Protein AF-A0A932S2X8-F1 (afdb_monomer_lite)

pLDDT: mean 80.91, std 15.29, range [24.55, 97.88]

Secondary structure (DSSP, 8-state):
-------S-EEEEETTEEEEE--HHHHHHH----TTSBSS-HHHHHHHHGGG-PPPPSEEEPTT--EEEEEEEESS--TT-EEEEEEE-TTS-EEEEEEEE---SS-EEEEEE-S--TT-SSPPPSSEEEEEEEEE--SSS-BPPEEEEEEEEEEEETTEEEEEE---TTTTGGG-EE---STT-TT-EEEEESSS-SSTT--EEEEEE-SB-TTS-EEEE----SS---PEEEEE-HHHHHHHT--TT-EEEEEETTEEEEEEEEEEB-

Structure (mmCIF, N/CA/C/O backbone):
data_AF-A0A932S2X8-F1
#
_entry.id   AF-A0A932S2X8-F1
#
loop_
_atom_site.group_PDB
_atom_site.id
_atom_site.type_symbol
_atom_site.label_atom_id
_atom_site.label_alt_id
_atom_site.label_comp_id
_atom_site.label_asym_id
_atom_site.label_entity_id
_atom_site.label_seq_id
_atom_site.pdbx_PDB_ins_code
_atom_site.Cartn_x
_atom_site.Cartn_y
_atom_site.Cartn_z
_atom_site.occupancy
_atom_site.B_iso_or_equiv
_atom_site.auth_seq_id
_atom_site.auth_comp_id
_atom_site.auth_asym_id
_atom_site.auth_atom_id
_atom_site.pdbx_PDB_model_num
ATOM 1 N N . MET A 1 1 ? -0.252 -30.967 26.073 1.00 31.80 1 MET A N 1
ATOM 2 C CA . MET A 1 1 ? -0.420 -30.291 24.772 1.00 31.80 1 MET A CA 1
ATOM 3 C C . MET A 1 1 ? -0.545 -28.804 25.079 1.00 31.80 1 MET A C 1
ATOM 5 O O . MET A 1 1 ? -1.546 -28.404 25.650 1.00 31.80 1 MET A O 1
ATOM 9 N N . ARG A 1 2 ? 0.542 -28.041 24.914 1.00 25.66 2 ARG A N 1
ATOM 10 C CA . ARG A 1 2 ? 0.596 -26.596 25.188 1.00 25.66 2 ARG A CA 1
ATOM 11 C C . ARG A 1 2 ? 0.302 -25.892 23.869 1.00 25.66 2 ARG A C 1
ATOM 13 O O . ARG A 1 2 ? 1.075 -26.052 22.932 1.00 25.66 2 ARG A O 1
ATOM 20 N N . THR A 1 3 ? -0.816 -25.187 23.795 1.00 24.55 3 THR A N 1
ATOM 21 C CA . THR A 1 3 ? -1.150 -24.344 22.648 1.00 24.55 3 THR A CA 1
ATOM 22 C C . THR A 1 3 ? -0.617 -22.952 22.954 1.00 24.55 3 THR A C 1
ATOM 24 O O . THR A 1 3 ? -1.084 -22.301 23.887 1.00 24.55 3 THR A O 1
ATOM 27 N N . ASP A 1 4 ? 0.412 -22.532 22.222 1.00 28.08 4 ASP A N 1
ATOM 28 C CA . ASP A 1 4 ? 0.945 -21.174 22.271 1.00 28.08 4 ASP A CA 1
ATOM 29 C C . ASP A 1 4 ? -0.092 -20.206 21.679 1.00 28.08 4 ASP A C 1
ATOM 31 O O . ASP A 1 4 ? -0.153 -19.996 20.470 1.00 28.08 4 ASP A O 1
ATOM 35 N N . ALA A 1 5 ? -0.923 -19.608 22.535 1.00 25.66 5 ALA A N 1
ATOM 36 C CA . ALA A 1 5 ? -1.749 -18.456 22.191 1.00 25.66 5 ALA A CA 1
ATOM 37 C C . ALA A 1 5 ? -0.853 -17.209 22.140 1.00 25.66 5 ALA A C 1
ATOM 39 O O . ALA A 1 5 ? -0.742 -16.450 23.102 1.00 25.66 5 ALA A O 1
ATOM 40 N N . ARG A 1 6 ? -0.135 -17.026 21.029 1.00 33.28 6 ARG A N 1
ATOM 41 C CA . ARG A 1 6 ? 0.568 -15.774 20.735 1.00 33.28 6 ARG A CA 1
ATOM 42 C C . ARG A 1 6 ? -0.191 -15.018 19.651 1.00 33.28 6 ARG A C 1
ATOM 44 O O . ARG A 1 6 ? -0.180 -15.456 18.510 1.00 33.28 6 ARG A O 1
ATOM 51 N N . GLN A 1 7 ? -0.739 -13.869 20.065 1.00 44.66 7 GLN A N 1
ATOM 52 C CA . GLN A 1 7 ? -1.352 -12.746 19.324 1.00 44.66 7 GLN A CA 1
ATOM 53 C C . GLN A 1 7 ? -2.852 -12.586 19.609 1.00 44.66 7 GLN A C 1
ATOM 55 O O . GLN A 1 7 ? -3.645 -13.348 19.082 1.00 44.66 7 GLN A O 1
ATOM 60 N N . ALA A 1 8 ? -3.215 -11.585 20.427 1.00 37.59 8 ALA A N 1
ATOM 61 C CA . ALA A 1 8 ? -4.544 -10.937 20.424 1.00 37.59 8 ALA A CA 1
ATOM 62 C C . ALA A 1 8 ? -4.641 -9.696 21.349 1.00 37.59 8 ALA A C 1
ATOM 64 O O . ALA A 1 8 ? -5.743 -9.273 21.685 1.00 37.59 8 ALA A O 1
ATOM 65 N N . LEU A 1 9 ? -3.525 -9.129 21.825 1.00 38.91 9 LEU A N 1
ATOM 66 C CA . LEU A 1 9 ? -3.567 -7.998 22.753 1.00 38.91 9 LEU A CA 1
ATOM 67 C C . LEU A 1 9 ? -2.449 -7.017 22.424 1.00 38.91 9 LEU A C 1
ATOM 69 O O . LEU A 1 9 ? -1.271 -7.361 22.539 1.00 38.91 9 LEU A O 1
ATOM 73 N N . GLN A 1 10 ? -2.818 -5.805 22.021 1.00 49.31 10 GLN A N 1
ATOM 74 C CA . GLN A 1 10 ? -1.870 -4.711 21.852 1.00 49.31 10 GLN A CA 1
ATOM 75 C C . GLN A 1 10 ? -2.384 -3.493 22.611 1.00 49.31 10 GLN A C 1
ATOM 77 O O . GLN A 1 10 ? -3.517 -3.057 22.403 1.00 49.31 10 GLN A O 1
ATOM 82 N N . ILE A 1 11 ? -1.548 -2.995 23.522 1.00 51.12 11 ILE A N 1
ATOM 83 C CA . ILE A 1 11 ? -1.803 -1.785 24.297 1.00 51.12 11 ILE A CA 1
ATOM 84 C C . ILE A 1 11 ? -1.007 -0.659 23.650 1.00 51.12 11 ILE A C 1
ATOM 86 O O . ILE A 1 11 ? 0.205 -0.790 23.465 1.00 51.12 11 ILE A O 1
ATOM 90 N N . PHE A 1 12 ? -1.686 0.436 23.331 1.00 54.25 12 PHE A N 1
ATOM 91 C CA . PHE A 1 12 ? -1.061 1.687 22.925 1.00 54.25 12 PHE A CA 1
ATOM 92 C C . PHE A 1 12 ? -1.263 2.714 24.034 1.00 54.25 12 PHE A C 1
ATOM 94 O O . PHE A 1 12 ? -2.375 2.869 24.542 1.00 54.25 12 PHE A O 1
ATOM 101 N N . THR A 1 13 ? -0.188 3.400 24.406 1.00 54.62 13 THR A N 1
ATOM 102 C CA . THR A 1 13 ? -0.225 4.490 25.383 1.00 54.62 13 THR A CA 1
ATOM 103 C C . THR A 1 13 ? 0.134 5.771 24.652 1.00 54.62 13 THR A C 1
ATOM 105 O O . THR A 1 13 ? 1.264 5.914 24.186 1.00 54.62 13 THR A O 1
ATOM 108 N N . GLU A 1 14 ? -0.820 6.692 24.550 1.00 51.88 14 GLU A N 1
ATOM 109 C CA . GLU A 1 14 ? -0.606 7.992 23.923 1.00 51.88 14 GLU A CA 1
ATOM 110 C C . GLU A 1 14 ? -1.157 9.088 24.835 1.00 51.88 14 GLU A C 1
ATOM 112 O O . GLU A 1 14 ? -2.358 9.185 25.079 1.00 51.88 14 GLU A O 1
ATOM 117 N N . GLY A 1 15 ? -0.254 9.879 25.421 1.00 61.84 15 GLY A N 1
ATOM 118 C CA . GLY A 1 15 ? -0.618 10.835 26.467 1.00 61.84 15 GLY A CA 1
ATOM 119 C C . GLY A 1 15 ? -1.278 10.167 27.686 1.00 61.84 15 GLY A C 1
ATOM 120 O O . GLY A 1 15 ? -0.705 9.265 28.295 1.00 61.84 15 GLY A O 1
ATOM 121 N N . ASP A 1 16 ? -2.479 10.641 28.040 1.00 65.56 16 ASP A N 1
ATOM 122 C CA . ASP A 1 16 ? -3.209 10.353 29.289 1.00 65.56 16 ASP A CA 1
ATOM 123 C C . ASP A 1 16 ? -4.213 9.181 29.219 1.00 65.56 16 ASP A C 1
ATOM 125 O O . ASP A 1 16 ? -5.012 8.996 30.151 1.00 65.56 16 ASP A O 1
ATOM 129 N N . TYR A 1 17 ? -4.221 8.414 28.125 1.00 67.56 17 TYR A N 1
ATOM 130 C CA . TYR A 1 17 ? -5.151 7.303 27.908 1.00 67.56 17 TYR A CA 1
ATOM 131 C C . TYR A 1 17 ? -4.461 6.060 27.330 1.00 67.56 17 TYR A C 1
ATOM 133 O O . TYR A 1 17 ? -3.414 6.128 26.687 1.00 67.56 17 TYR A O 1
ATOM 141 N N . ASN A 1 18 ? -5.070 4.899 27.585 1.00 79.62 18 ASN A N 1
ATOM 142 C CA . ASN A 1 18 ? -4.629 3.607 27.069 1.00 79.62 18 ASN A CA 1
ATOM 143 C C . ASN A 1 18 ? -5.676 3.068 26.099 1.00 79.62 18 ASN A C 1
ATOM 145 O O . ASN A 1 18 ? -6.868 3.066 26.411 1.00 79.62 18 ASN A O 1
ATOM 149 N N . VAL A 1 19 ? -5.223 2.570 24.953 1.00 81.12 19 VAL A N 1
ATOM 150 C CA . VAL A 1 19 ? -6.072 1.923 23.950 1.00 81.12 19 VAL A CA 1
ATOM 151 C C . VAL A 1 19 ? -5.730 0.443 23.889 1.00 81.12 19 VAL A C 1
ATOM 153 O O . VAL A 1 19 ? -4.554 0.080 23.837 1.00 81.12 19 VAL A O 1
ATOM 156 N N . LEU A 1 20 ? -6.757 -0.409 23.881 1.00 83.75 20 LEU A N 1
ATOM 157 C CA . LEU A 1 20 ? -6.618 -1.855 23.766 1.00 83.75 20 LEU A CA 1
ATOM 158 C C . LEU A 1 20 ? -7.321 -2.367 22.511 1.00 83.75 20 LEU A C 1
ATOM 160 O O . LEU A 1 20 ? -8.546 -2.311 22.415 1.00 83.75 20 LEU A O 1
ATOM 164 N N . ALA A 1 21 ? -6.544 -2.914 21.579 1.00 80.94 21 ALA A N 1
ATOM 165 C CA . ALA A 1 21 ? -7.093 -3.650 20.447 1.00 80.94 21 ALA A CA 1
ATOM 166 C C . ALA A 1 21 ? -7.445 -5.082 20.877 1.00 80.94 21 ALA A C 1
ATOM 168 O O . ALA A 1 21 ? -6.616 -5.770 21.481 1.00 80.94 21 ALA A O 1
ATOM 169 N N . VAL A 1 22 ? -8.664 -5.522 20.554 1.00 80.31 22 VAL A N 1
ATOM 170 C CA . VAL A 1 22 ? -9.181 -6.861 20.867 1.00 80.31 22 VAL A CA 1
ATOM 171 C C . VAL A 1 22 ? -9.713 -7.529 19.605 1.00 80.31 22 VAL A C 1
ATOM 173 O O . VAL A 1 22 ? -10.286 -6.863 18.748 1.00 80.31 22 VAL A O 1
ATOM 176 N N . ASP A 1 23 ? -9.554 -8.848 19.514 1.00 79.81 23 ASP A N 1
ATOM 177 C CA . ASP A 1 23 ? -10.294 -9.682 18.565 1.00 79.81 23 ASP A CA 1
ATOM 178 C C . ASP A 1 23 ? -11.619 -10.105 19.227 1.00 79.81 23 ASP A C 1
ATOM 180 O O . ASP A 1 23 ? -11.592 -10.945 20.136 1.00 79.81 23 ASP A O 1
ATOM 184 N N . PRO A 1 24 ? -12.781 -9.563 18.817 1.00 82.19 24 PRO A N 1
ATOM 185 C CA . PRO A 1 24 ? -14.040 -9.845 19.496 1.00 82.19 24 PRO A CA 1
ATOM 186 C C . PRO A 1 24 ? -14.480 -11.317 19.432 1.00 82.19 24 PRO A C 1
ATOM 188 O O . PRO A 1 24 ? -15.287 -11.743 20.261 1.00 82.19 24 PRO A O 1
ATOM 191 N N . ASP A 1 25 ? -13.986 -12.099 18.464 1.00 79.94 25 ASP A N 1
ATOM 192 C CA . ASP A 1 25 ? -14.280 -13.533 18.343 1.00 79.94 25 ASP A CA 1
ATOM 193 C C . ASP A 1 25 ? -13.562 -14.373 19.401 1.00 79.94 25 ASP A C 1
ATOM 195 O O . ASP A 1 25 ? -14.096 -15.380 19.876 1.00 79.94 25 ASP A O 1
ATOM 199 N N . GLN A 1 26 ? -12.354 -13.958 19.779 1.00 79.38 26 GLN A N 1
ATOM 200 C CA . GLN A 1 26 ? -11.484 -14.716 20.679 1.00 79.38 26 GLN A CA 1
ATOM 201 C C . GLN A 1 26 ? -11.446 -14.132 22.094 1.00 79.38 26 GLN A C 1
ATOM 203 O O . GLN A 1 26 ? -11.225 -14.862 23.061 1.00 79.38 26 GLN A O 1
ATOM 208 N N . PHE A 1 27 ? -11.690 -12.829 22.248 1.00 82.25 27 PHE A N 1
ATOM 209 C CA . PHE A 1 27 ? -11.508 -12.128 23.520 1.00 82.25 27 PHE A CA 1
ATOM 210 C C . PHE A 1 27 ? -12.410 -12.672 24.633 1.00 82.25 27 PHE A C 1
ATOM 212 O O . PHE A 1 27 ? -11.967 -12.814 25.771 1.00 82.25 27 PHE A O 1
ATOM 219 N N . THR A 1 28 ? -13.643 -13.073 24.305 1.00 79.75 28 THR A N 1
ATOM 220 C CA . THR A 1 28 ? -14.585 -13.669 25.272 1.00 79.75 28 THR A CA 1
ATOM 221 C C . THR A 1 28 ? -14.103 -14.992 25.868 1.00 79.75 28 THR A C 1
ATOM 223 O O . THR A 1 28 ? -14.556 -15.370 26.943 1.00 79.75 28 THR A O 1
ATOM 226 N N . GLN A 1 29 ? -13.188 -15.694 25.194 1.00 77.19 29 GLN A N 1
ATOM 227 C CA . GLN A 1 29 ? -12.676 -16.994 25.633 1.00 77.19 29 GLN A CA 1
ATOM 228 C C . GLN A 1 29 ? -11.487 -16.867 26.594 1.00 77.19 29 GLN A C 1
ATOM 230 O O . GLN A 1 29 ? -11.187 -17.809 27.326 1.00 77.19 29 GLN A O 1
ATOM 235 N N . ALA A 1 30 ? -10.798 -15.723 26.578 1.00 73.75 30 ALA A N 1
ATOM 236 C CA . ALA A 1 30 ? -9.572 -15.493 27.342 1.00 73.75 30 ALA A CA 1
ATOM 237 C C . ALA A 1 30 ? -9.727 -14.431 28.441 1.00 73.75 30 ALA A C 1
ATOM 239 O O . ALA A 1 30 ? -8.956 -14.427 29.401 1.00 73.75 30 ALA A O 1
ATOM 240 N N . ALA A 1 31 ? -10.699 -13.525 28.311 1.00 78.44 31 ALA A N 1
ATOM 241 C CA . ALA A 1 31 ? -10.910 -12.443 29.257 1.00 78.44 31 ALA A CA 1
ATOM 242 C C . ALA A 1 31 ? -11.819 -12.869 30.415 1.00 78.44 31 ALA A C 1
ATOM 244 O O . ALA A 1 31 ? -12.886 -13.449 30.224 1.00 78.44 31 ALA A O 1
ATOM 245 N N . TRP A 1 32 ? -11.419 -12.502 31.630 1.00 77.69 32 TRP A N 1
ATOM 246 C CA . TRP A 1 32 ? -12.325 -12.450 32.769 1.00 77.69 32 TRP A CA 1
ATOM 247 C C . TRP A 1 32 ? -12.915 -11.042 32.847 1.00 77.69 32 TRP A C 1
ATOM 249 O O . TRP A 1 32 ? -12.173 -10.061 32.892 1.00 77.69 32 TRP A O 1
ATOM 259 N N . TYR A 1 33 ? -14.241 -10.942 32.828 1.00 80.19 33 TYR A N 1
ATOM 260 C CA . TYR A 1 33 ? -14.970 -9.679 32.860 1.00 80.19 33 TYR A CA 1
ATOM 261 C C . TYR A 1 33 ? -15.960 -9.694 34.013 1.00 80.19 33 TYR A C 1
ATOM 263 O O . TYR A 1 33 ? -16.619 -10.707 34.253 1.00 80.19 33 TYR A O 1
ATOM 271 N N . ARG A 1 34 ? -16.057 -8.574 34.727 1.00 83.88 34 ARG A N 1
ATOM 272 C CA . ARG A 1 34 ? -17.067 -8.408 35.762 1.00 83.88 34 ARG A CA 1
ATOM 273 C C . ARG A 1 34 ? -18.306 -7.772 35.159 1.00 83.88 34 ARG A C 1
ATOM 275 O O . ARG A 1 34 ? -18.222 -6.714 34.545 1.00 83.88 34 ARG A O 1
ATOM 282 N N . ASP A 1 35 ? -19.457 -8.385 35.392 1.00 77.50 35 ASP A N 1
ATOM 283 C CA . ASP A 1 35 ? -20.723 -7.911 34.829 1.00 77.50 35 ASP A CA 1
ATOM 284 C C . ASP A 1 35 ? -21.171 -6.546 35.380 1.00 77.50 35 ASP A C 1
ATOM 286 O O . ASP A 1 35 ? -22.065 -5.928 34.811 1.00 77.50 35 ASP A O 1
ATOM 290 N N . ASP A 1 36 ? -20.556 -6.054 36.462 1.00 79.12 36 ASP A N 1
ATOM 291 C CA . ASP A 1 36 ? -20.831 -4.734 37.034 1.00 79.12 36 ASP A CA 1
ATOM 292 C C . ASP A 1 36 ? -19.987 -3.598 36.435 1.00 79.12 36 ASP A C 1
ATOM 294 O O . ASP A 1 36 ? -20.217 -2.439 36.777 1.00 79.12 36 ASP A O 1
ATOM 298 N N . PHE A 1 37 ? -19.062 -3.901 35.517 1.00 79.94 37 PHE A N 1
ATOM 299 C CA . PHE A 1 37 ? -18.226 -2.892 34.854 1.00 79.94 37 PHE A CA 1
ATOM 300 C C . PHE A 1 37 ? -18.923 -2.160 33.703 1.00 79.94 37 PHE A C 1
ATOM 302 O O . PHE A 1 37 ? -18.478 -1.111 33.246 1.00 79.94 37 PHE A O 1
ATOM 309 N N . SER A 1 38 ? -20.035 -2.673 33.182 1.00 80.75 38 SER A N 1
ATOM 310 C CA . SER A 1 38 ? -20.841 -1.912 32.229 1.00 80.75 38 SER A CA 1
ATOM 311 C C . SER A 1 38 ? -22.298 -2.339 32.266 1.00 80.75 38 SER A C 1
ATOM 313 O O . SER A 1 38 ? -22.655 -3.370 32.826 1.00 80.75 38 SER A O 1
ATOM 315 N N . GLY A 1 39 ? -23.163 -1.568 31.606 1.00 78.75 39 GLY A N 1
ATOM 316 C CA . GLY A 1 39 ? -24.569 -1.944 31.437 1.00 78.75 39 GLY A CA 1
ATOM 317 C C . GLY A 1 39 ? -24.797 -3.154 30.516 1.00 78.75 39 GLY A C 1
ATOM 318 O O . GLY A 1 39 ? -25.950 -3.507 30.263 1.00 78.75 39 GLY A O 1
ATOM 319 N N . LYS A 1 40 ? -23.739 -3.762 29.958 1.00 85.56 40 LYS A N 1
ATOM 320 C CA . LYS A 1 40 ? -23.808 -4.869 28.997 1.00 85.56 40 LYS A CA 1
ATOM 321 C C . LYS A 1 40 ? -22.817 -5.975 29.365 1.00 85.56 40 LYS A C 1
ATOM 323 O O . LYS A 1 40 ? -21.719 -5.727 29.842 1.00 85.56 40 LYS A O 1
ATOM 328 N N . SER A 1 41 ? -23.185 -7.220 29.073 1.00 87.44 41 SER A N 1
ATOM 329 C CA . SER A 1 41 ? -22.252 -8.340 29.211 1.00 87.44 41 SER A CA 1
ATOM 330 C C . SER A 1 41 ? -21.104 -8.227 28.205 1.00 87.44 41 SER A C 1
ATOM 332 O O . SER A 1 41 ? -21.280 -7.684 27.107 1.00 87.44 41 SER A O 1
ATOM 334 N N . LEU A 1 42 ? -19.952 -8.821 28.534 1.00 86.12 42 LEU A N 1
ATOM 335 C CA . LEU A 1 42 ? -18.791 -8.865 27.641 1.00 86.12 42 LEU A CA 1
ATOM 336 C C . LEU A 1 42 ? -19.157 -9.379 26.242 1.00 86.12 42 LEU A C 1
ATOM 338 O O . LEU A 1 42 ? -18.784 -8.771 25.243 1.00 86.12 42 LEU A O 1
ATOM 342 N N . SER A 1 43 ? -19.934 -10.462 26.155 1.00 86.31 43 SER A N 1
ATOM 343 C CA . SER A 1 43 ? -20.353 -11.044 24.874 1.00 86.31 43 SER A CA 1
ATOM 344 C C . SER A 1 43 ? -21.161 -10.065 24.023 1.00 86.31 43 SER A C 1
ATOM 346 O O . SER A 1 43 ? -21.013 -10.041 22.802 1.00 86.31 43 SER A O 1
ATOM 348 N N . ARG A 1 44 ? -21.999 -9.233 24.655 1.00 85.94 44 ARG A N 1
ATOM 349 C CA . ARG A 1 44 ? -22.779 -8.211 23.953 1.00 85.94 44 ARG A CA 1
ATOM 350 C C . ARG A 1 44 ? -21.891 -7.065 23.474 1.00 85.94 44 ARG A C 1
ATOM 352 O O . ARG A 1 44 ? -22.039 -6.650 22.330 1.00 85.94 44 ARG A O 1
ATOM 359 N N . LEU A 1 45 ? -20.952 -6.607 24.305 1.00 87.44 45 LEU A N 1
ATOM 360 C CA . LEU A 1 45 ? -19.960 -5.600 23.910 1.00 87.44 45 LEU A CA 1
ATOM 361 C C . LEU A 1 45 ? -19.117 -6.081 22.721 1.00 87.44 45 LEU A C 1
ATOM 363 O O . LEU A 1 45 ? -18.975 -5.358 21.741 1.00 87.44 45 LEU A O 1
ATOM 367 N N . MET A 1 46 ? -18.618 -7.320 22.762 1.00 88.31 46 MET A N 1
ATOM 368 C CA . MET A 1 46 ? -17.843 -7.901 21.660 1.00 88.31 46 MET A CA 1
ATOM 369 C C . MET A 1 46 ? -18.677 -8.035 20.379 1.00 88.31 46 MET A C 1
ATOM 371 O O . MET A 1 46 ? -18.188 -7.735 19.294 1.00 88.31 46 MET A O 1
ATOM 375 N N . GLY A 1 47 ? -19.952 -8.422 20.489 1.00 84.94 47 GLY A N 1
ATOM 376 C CA . GLY A 1 47 ? -20.865 -8.458 19.344 1.00 84.94 47 GLY A CA 1
ATOM 377 C C . GLY A 1 47 ? -21.057 -7.091 18.678 1.00 84.94 47 GLY A C 1
ATOM 378 O O . GLY A 1 47 ? -21.119 -7.011 17.455 1.00 84.94 47 GLY A O 1
ATOM 379 N N . GLU A 1 48 ? -21.102 -6.015 19.464 1.00 84.44 48 GLU A N 1
ATOM 380 C CA . GLU A 1 48 ? -21.221 -4.646 18.948 1.00 84.44 48 GLU A CA 1
ATOM 381 C C . GLU A 1 48 ? -19.894 -4.112 18.380 1.00 84.44 48 GLU A C 1
ATOM 383 O O . GLU A 1 48 ? -19.912 -3.392 17.383 1.00 84.44 48 GLU A O 1
ATOM 388 N N . LEU A 1 49 ? -18.743 -4.516 18.933 1.00 83.88 49 LEU A N 1
ATOM 389 C CA . LEU A 1 49 ? -17.424 -4.191 18.371 1.00 83.88 49 LEU A CA 1
ATOM 390 C C . LEU A 1 49 ? -17.176 -4.854 17.007 1.00 83.88 49 LEU A C 1
ATOM 392 O O . LEU A 1 49 ? -16.506 -4.273 16.159 1.00 83.88 49 LEU A O 1
ATOM 396 N N . LYS A 1 50 ? -17.753 -6.034 16.742 1.00 74.31 50 LYS A N 1
ATOM 397 C CA . LYS A 1 50 ? -17.678 -6.663 15.409 1.00 74.31 50 LYS A CA 1
ATOM 398 C C . LYS A 1 50 ? -18.364 -5.858 14.310 1.00 74.31 50 LYS A C 1
ATOM 400 O O . LYS A 1 50 ? -18.051 -6.038 13.139 1.00 74.31 50 LYS A O 1
ATOM 405 N N . ALA A 1 51 ? -19.328 -5.007 14.663 1.00 58.38 51 ALA A N 1
ATOM 406 C CA . ALA A 1 51 ? -20.185 -4.332 13.692 1.00 58.38 51 ALA A CA 1
ATOM 407 C C . ALA A 1 51 ? -19.474 -3.233 12.882 1.00 58.38 51 ALA A C 1
ATOM 409 O O . ALA A 1 51 ? -20.076 -2.680 11.965 1.00 58.38 51 ALA A O 1
ATOM 410 N N . GLY A 1 52 ? -18.217 -2.913 13.198 1.00 54.59 52 GLY A N 1
ATOM 411 C CA . GLY A 1 52 ? -17.408 -1.977 12.424 1.00 54.59 52 GLY A CA 1
ATOM 412 C C . GLY A 1 52 ? -16.086 -2.580 11.990 1.00 54.59 52 GLY A C 1
ATOM 413 O O . GLY A 1 52 ? -15.047 -1.970 12.220 1.00 54.59 52 GLY A O 1
ATOM 414 N N . ASP A 1 53 ? -16.139 -3.767 11.379 1.00 51.97 53 ASP A N 1
ATOM 415 C CA . ASP A 1 53 ? -14.999 -4.309 10.642 1.00 51.97 53 ASP A CA 1
ATOM 416 C C . ASP A 1 53 ? -14.569 -3.248 9.612 1.00 51.97 53 ASP A C 1
ATOM 418 O O . ASP A 1 53 ? -15.368 -2.906 8.726 1.00 51.97 53 ASP A O 1
ATOM 422 N N . PRO A 1 54 ? -13.386 -2.621 9.767 1.00 53.75 54 PRO A N 1
ATOM 423 C CA . PRO A 1 54 ? -12.932 -1.617 8.826 1.00 53.75 54 PRO A CA 1
ATOM 424 C C . PRO A 1 54 ? -12.893 -2.288 7.464 1.00 53.75 54 PRO A C 1
ATOM 426 O O . PRO A 1 54 ? -12.227 -3.309 7.282 1.00 53.75 54 PRO A O 1
ATOM 429 N N . GLN A 1 55 ? -13.662 -1.734 6.525 1.00 53.31 55 GLN A N 1
ATOM 430 C CA . GLN A 1 55 ? -13.770 -2.284 5.186 1.00 53.31 55 GLN A CA 1
ATOM 431 C C . GLN A 1 55 ? -12.352 -2.537 4.671 1.00 53.31 55 GLN A C 1
ATOM 433 O O . GLN A 1 55 ? -11.527 -1.616 4.687 1.00 53.31 55 GLN A O 1
ATOM 438 N N . PRO A 1 56 ? -12.025 -3.785 4.314 1.00 54.53 56 PRO A N 1
ATOM 439 C CA . PRO A 1 56 ? -10.638 -4.128 4.135 1.00 54.53 56 PRO A CA 1
ATOM 440 C C . PRO A 1 56 ? -10.054 -3.352 2.962 1.00 54.53 56 PRO A C 1
ATOM 442 O O . PRO A 1 56 ? -10.571 -3.433 1.849 1.00 54.53 56 PRO A O 1
ATOM 445 N N . SER A 1 57 ? -8.985 -2.605 3.231 1.00 72.38 57 SER A N 1
ATOM 446 C CA . SER A 1 57 ? -8.232 -1.895 2.207 1.00 72.38 57 SER A CA 1
ATOM 447 C C . SER A 1 57 ? -7.592 -2.883 1.236 1.00 72.38 57 SER A C 1
ATOM 449 O O . SER A 1 57 ? -7.208 -4.000 1.603 1.00 72.38 57 SER A O 1
ATOM 451 N N . GLY A 1 58 ? -7.494 -2.468 -0.021 1.00 85.94 58 GLY A N 1
ATOM 452 C CA . GLY A 1 58 ? -6.765 -3.185 -1.054 1.00 85.94 58 GLY A CA 1
ATOM 453 C C . GLY A 1 58 ? -7.493 -3.225 -2.390 1.00 85.94 58 GLY A C 1
ATOM 454 O O . GLY A 1 58 ? -8.703 -3.033 -2.491 1.00 85.94 58 GLY A O 1
ATOM 455 N N . LEU A 1 59 ? -6.734 -3.506 -3.443 1.00 90.62 59 LEU A N 1
ATOM 456 C CA . LEU A 1 59 ? -7.255 -3.675 -4.792 1.00 90.62 59 LEU A CA 1
ATOM 457 C C . LEU A 1 59 ? -7.612 -5.152 -5.021 1.00 90.62 59 LEU A C 1
ATOM 459 O O . LEU A 1 59 ? -6.780 -6.027 -4.757 1.00 90.62 59 LEU A O 1
ATOM 463 N N . PRO A 1 60 ? -8.825 -5.476 -5.502 1.00 92.56 60 PRO A N 1
ATOM 464 C CA . PRO A 1 60 ? -9.166 -6.850 -5.846 1.00 92.56 60 PRO A CA 1
ATOM 465 C C . PRO A 1 60 ? -8.267 -7.331 -6.989 1.00 92.56 60 PRO A C 1
ATOM 467 O O . PRO A 1 60 ? -8.162 -6.677 -8.024 1.00 92.56 60 PRO A O 1
ATOM 470 N N . VAL A 1 61 ? -7.625 -8.484 -6.803 1.00 94.88 61 VAL A N 1
ATOM 471 C CA . VAL A 1 61 ? -6.836 -9.120 -7.860 1.00 94.88 61 VAL A CA 1
ATOM 472 C C . VAL A 1 61 ? -7.789 -9.951 -8.725 1.00 94.88 61 VAL A C 1
ATOM 474 O O . VAL A 1 61 ? -8.512 -10.790 -8.173 1.00 94.88 61 VAL A O 1
ATOM 477 N N . PRO A 1 62 ? -7.816 -9.748 -10.055 1.00 95.44 62 PRO A N 1
ATOM 478 C CA . PRO A 1 62 ? -8.659 -10.526 -10.952 1.00 95.44 62 PRO A CA 1
ATOM 479 C C . PRO A 1 62 ? -8.425 -12.040 -10.811 1.00 95.44 62 PRO A C 1
ATOM 481 O O . PRO A 1 62 ? -7.292 -12.463 -10.546 1.00 95.44 62 PRO A O 1
ATOM 484 N N . PRO A 1 63 ? -9.464 -12.873 -11.012 1.00 92.44 63 PRO A N 1
ATOM 485 C CA . PRO A 1 63 ? -9.302 -14.321 -11.097 1.00 92.44 63 PRO A CA 1
ATOM 486 C C . PRO A 1 63 ? -8.226 -14.713 -12.113 1.00 92.44 63 PRO A C 1
ATOM 488 O O . PRO A 1 63 ? -7.976 -13.986 -13.072 1.00 92.44 63 PRO A O 1
ATOM 491 N N . ASP A 1 64 ? -7.586 -15.857 -11.879 1.00 91.44 64 ASP A N 1
ATOM 492 C CA . ASP A 1 64 ? -6.576 -16.444 -12.772 1.00 91.44 64 ASP A CA 1
ATOM 493 C C . ASP A 1 64 ? -5.325 -15.575 -13.009 1.00 91.44 64 ASP A C 1
ATOM 495 O O . ASP A 1 64 ? -4.514 -15.870 -13.884 1.00 91.44 64 ASP A O 1
ATOM 499 N N . THR A 1 65 ? -5.124 -14.525 -12.204 1.00 95.56 65 THR A N 1
ATOM 500 C CA . THR A 1 65 ? -3.894 -13.727 -12.231 1.00 95.56 65 THR A CA 1
ATOM 501 C C . THR A 1 65 ? -2.692 -14.589 -11.846 1.00 95.56 65 THR A C 1
ATOM 503 O O . THR A 1 65 ? -2.602 -15.114 -10.735 1.00 95.56 65 THR A O 1
ATOM 506 N N . GLU A 1 66 ? -1.725 -14.672 -12.751 1.00 94.75 66 GLU A N 1
ATOM 507 C CA . GLU A 1 66 ? -0.478 -15.416 -12.586 1.00 94.75 66 GLU A CA 1
ATOM 508 C C . GLU A 1 66 ? 0.657 -14.515 -12.107 1.00 94.75 66 GLU A C 1
ATOM 510 O O . GLU A 1 66 ? 1.527 -14.963 -11.360 1.00 94.75 66 GLU A O 1
ATOM 515 N N . ARG A 1 67 ? 0.662 -13.245 -12.529 1.00 96.62 67 ARG A N 1
ATOM 516 C CA . ARG A 1 67 ? 1.703 -12.270 -12.187 1.00 96.62 67 ARG A CA 1
ATOM 517 C C . ARG A 1 67 ? 1.108 -10.916 -11.829 1.00 96.62 67 ARG A C 1
ATOM 519 O O . ARG A 1 67 ? 0.075 -10.520 -12.364 1.00 96.62 67 ARG A O 1
ATOM 526 N N . ILE A 1 68 ? 1.799 -10.200 -10.951 1.00 97.88 68 ILE A N 1
ATOM 527 C CA . ILE A 1 68 ? 1.569 -8.776 -10.690 1.00 97.88 68 ILE A CA 1
ATOM 528 C C . ILE A 1 68 ? 2.817 -8.027 -11.122 1.00 97.88 68 ILE A C 1
ATOM 530 O O . ILE A 1 68 ? 3.922 -8.437 -10.756 1.00 97.88 68 ILE A O 1
ATOM 534 N N . GLY A 1 69 ? 2.634 -6.943 -11.868 1.00 97.69 69 GLY A N 1
ATOM 535 C CA . GLY A 1 69 ? 3.718 -6.107 -12.365 1.00 97.69 69 GLY A CA 1
ATOM 536 C C . GLY A 1 69 ? 3.432 -4.621 -12.198 1.00 97.69 69 GLY A C 1
ATOM 537 O O . GLY A 1 69 ? 2.284 -4.219 -12.054 1.00 97.69 69 GLY A O 1
ATOM 538 N N . VAL A 1 70 ? 4.484 -3.811 -12.174 1.00 97.75 70 VAL A N 1
ATOM 539 C CA . VAL A 1 70 ? 4.410 -2.350 -12.054 1.00 97.75 70 VAL A CA 1
ATOM 540 C C . VAL A 1 70 ? 5.660 -1.726 -12.662 1.00 97.75 70 VAL A C 1
ATOM 542 O O . VAL A 1 70 ? 6.756 -2.295 -12.577 1.00 97.75 70 VAL A O 1
ATOM 545 N N . TRP A 1 71 ? 5.520 -0.555 -13.275 1.00 97.06 71 TRP A N 1
ATOM 546 C CA . TRP A 1 71 ? 6.671 0.239 -13.685 1.00 97.06 71 TRP A CA 1
ATOM 547 C C . TRP A 1 71 ? 7.216 1.016 -12.497 1.00 97.06 71 TRP A C 1
ATOM 549 O O . TRP A 1 71 ? 6.470 1.642 -11.747 1.00 97.06 71 TRP A O 1
ATOM 559 N N . VAL A 1 72 ? 8.537 0.983 -12.332 1.00 96.12 72 VAL A N 1
ATOM 560 C CA . VAL A 1 72 ? 9.221 1.662 -11.231 1.00 96.12 72 VAL A CA 1
ATOM 561 C C . VAL A 1 72 ? 10.429 2.425 -11.745 1.00 96.12 72 VAL A C 1
ATOM 563 O O . VAL A 1 72 ? 11.261 1.878 -12.473 1.00 96.12 72 VAL A O 1
ATOM 566 N N . LYS A 1 73 ? 10.575 3.671 -11.302 1.00 95.25 73 LYS A N 1
ATOM 567 C CA . LYS A 1 73 ? 11.786 4.472 -11.493 1.00 95.25 73 LYS A CA 1
ATOM 568 C C . LYS A 1 73 ? 12.252 5.036 -10.152 1.00 95.25 73 LYS A C 1
ATOM 570 O O . LYS A 1 73 ? 11.534 5.831 -9.554 1.00 95.25 73 LYS A O 1
ATOM 575 N N . PRO A 1 74 ? 13.438 4.680 -9.643 1.00 93.75 74 PRO A N 1
ATOM 576 C CA . PRO A 1 74 ? 13.953 5.308 -8.434 1.00 93.75 74 PRO A CA 1
ATOM 577 C C . PRO A 1 74 ? 14.496 6.712 -8.735 1.00 93.75 74 PRO A C 1
ATOM 579 O O . PRO A 1 74 ? 15.079 6.946 -9.791 1.00 93.75 74 PRO A O 1
ATOM 582 N N . SER A 1 75 ? 14.392 7.639 -7.781 1.00 91.56 75 SER A N 1
ATOM 583 C CA . SER A 1 75 ? 15.046 8.953 -7.895 1.00 91.56 75 SER A CA 1
ATOM 584 C C . SER A 1 75 ? 16.572 8.858 -7.875 1.00 91.56 75 SER A C 1
ATOM 586 O O . SER A 1 75 ? 17.249 9.727 -8.414 1.00 91.56 75 SER A O 1
ATOM 588 N N . ASN A 1 76 ? 17.112 7.790 -7.276 1.00 84.94 76 ASN A N 1
ATOM 589 C CA . ASN A 1 76 ? 18.528 7.445 -7.296 1.00 84.94 76 ASN A CA 1
ATOM 590 C C . ASN A 1 76 ? 18.694 5.923 -7.439 1.00 84.94 76 ASN A C 1
ATOM 592 O O . ASN A 1 76 ? 18.116 5.190 -6.630 1.00 84.94 76 ASN A O 1
ATOM 596 N N . PRO A 1 77 ? 19.506 5.423 -8.393 1.00 77.06 77 PRO A N 1
ATOM 597 C CA . PRO A 1 77 ? 19.765 3.993 -8.525 1.00 77.06 77 PRO A CA 1
ATOM 598 C C . PRO A 1 77 ? 20.370 3.435 -7.234 1.00 77.06 77 PRO A C 1
ATOM 600 O O . PRO A 1 77 ? 21.429 3.877 -6.783 1.00 77.06 77 PRO A O 1
ATOM 603 N N . ARG A 1 78 ? 19.702 2.451 -6.628 1.00 76.38 78 ARG A N 1
ATOM 604 C CA . ARG A 1 78 ? 20.162 1.788 -5.404 1.00 76.38 78 ARG A CA 1
ATOM 605 C C . ARG A 1 78 ? 19.840 0.303 -5.480 1.00 76.38 78 ARG A C 1
ATOM 607 O O . ARG A 1 78 ? 18.770 -0.131 -5.064 1.00 76.38 78 ARG A O 1
ATOM 614 N N . ALA A 1 79 ? 20.823 -0.485 -5.910 1.00 76.00 79 ALA A N 1
ATOM 615 C CA . ALA A 1 79 ? 20.698 -1.940 -6.038 1.00 76.00 79 ALA A CA 1
ATOM 616 C C . ALA A 1 79 ? 20.384 -2.670 -4.713 1.00 76.00 79 ALA A C 1
ATOM 618 O O . ALA A 1 79 ? 20.068 -3.858 -4.706 1.00 76.00 79 ALA A O 1
ATOM 619 N N . THR A 1 80 ? 20.492 -1.986 -3.572 1.00 83.44 80 THR A N 1
ATOM 620 C CA . THR A 1 80 ? 20.140 -2.516 -2.250 1.00 83.44 80 THR A CA 1
ATOM 621 C C . THR A 1 80 ? 18.652 -2.404 -1.926 1.00 83.44 80 THR A C 1
ATOM 623 O O . THR A 1 80 ? 18.220 -3.034 -0.964 1.00 83.44 80 THR A O 1
ATOM 626 N N . LEU A 1 81 ? 17.873 -1.629 -2.686 1.00 87.44 81 LEU A N 1
ATOM 627 C CA . LEU A 1 81 ? 16.436 -1.485 -2.476 1.00 87.44 81 LEU A CA 1
ATOM 628 C C . LEU A 1 81 ? 15.662 -2.516 -3.292 1.00 87.44 81 LEU A C 1
ATOM 630 O O . LEU A 1 81 ? 15.851 -2.663 -4.500 1.00 87.44 81 LEU A O 1
ATOM 634 N N . GLU A 1 82 ? 14.773 -3.216 -2.604 1.00 91.00 82 GLU A N 1
ATOM 635 C CA . GLU A 1 82 ? 13.864 -4.208 -3.156 1.00 91.00 82 GLU A CA 1
ATOM 636 C C . GLU A 1 82 ? 12.437 -3.667 -3.132 1.00 91.00 82 GLU A C 1
ATOM 638 O O . GLU A 1 82 ? 12.000 -3.154 -2.101 1.00 91.00 82 GLU A O 1
ATOM 643 N N . VAL A 1 83 ? 11.712 -3.821 -4.241 1.00 94.31 83 VAL A N 1
ATOM 644 C CA . VAL A 1 83 ? 10.277 -3.527 -4.326 1.00 94.31 83 VAL A CA 1
ATOM 645 C C . VAL A 1 83 ? 9.500 -4.800 -4.026 1.00 94.31 83 VAL A C 1
ATOM 647 O O . VAL A 1 83 ? 9.830 -5.888 -4.508 1.00 94.31 83 VAL A O 1
ATOM 650 N N . ARG A 1 84 ? 8.464 -4.676 -3.204 1.00 94.88 84 ARG A N 1
ATOM 651 C CA . ARG A 1 84 ? 7.649 -5.786 -2.722 1.00 94.88 84 ARG A CA 1
ATOM 652 C C . ARG A 1 84 ? 6.179 -5.417 -2.759 1.00 94.88 84 ARG A C 1
ATOM 654 O O . ARG A 1 84 ? 5.821 -4.260 -2.560 1.00 94.88 84 ARG A O 1
ATOM 661 N N . ILE A 1 85 ? 5.338 -6.427 -2.917 1.00 95.00 85 ILE A N 1
ATOM 662 C CA . ILE A 1 85 ? 3.896 -6.314 -2.714 1.00 95.00 85 ILE A CA 1
ATOM 663 C C . ILE A 1 85 ? 3.449 -7.223 -1.582 1.00 95.00 85 ILE A C 1
ATOM 665 O O . ILE A 1 85 ? 4.033 -8.290 -1.362 1.00 95.00 85 ILE A O 1
ATOM 669 N N . ARG A 1 86 ? 2.377 -6.820 -0.907 1.00 92.75 86 ARG A 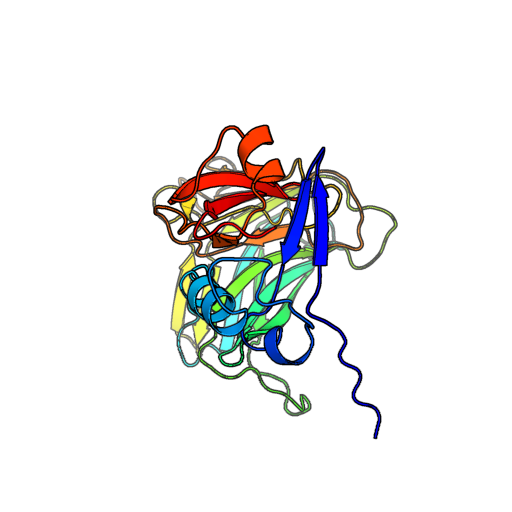N 1
ATOM 670 C CA . ARG A 1 86 ? 1.665 -7.659 0.054 1.00 92.75 86 ARG A CA 1
ATOM 671 C C . ARG A 1 86 ? 0.297 -8.020 -0.495 1.00 92.75 86 ARG A C 1
ATOM 673 O O . ARG A 1 86 ? -0.477 -7.142 -0.865 1.00 92.75 86 ARG A O 1
ATOM 680 N N . VAL A 1 87 ? -0.015 -9.309 -0.497 1.00 92.69 87 VAL A N 1
ATOM 681 C CA . VAL A 1 87 ? -1.303 -9.845 -0.941 1.00 92.69 87 VAL A CA 1
ATOM 682 C C . VAL A 1 87 ? -1.980 -10.547 0.225 1.00 92.69 87 VAL A C 1
ATOM 684 O O . VAL A 1 87 ? -1.347 -11.328 0.937 1.00 92.69 87 VAL A O 1
ATOM 687 N N . ARG A 1 88 ? -3.271 -10.292 0.411 1.00 90.94 88 ARG A N 1
ATOM 688 C CA . ARG A 1 88 ? -4.122 -11.010 1.355 1.00 90.94 88 ARG A CA 1
ATOM 689 C C . ARG A 1 88 ? -4.961 -12.043 0.620 1.00 90.94 88 ARG A C 1
ATOM 691 O O . ARG A 1 88 ? -5.501 -11.760 -0.446 1.00 90.94 88 ARG A O 1
ATOM 698 N N . ASP A 1 89 ? -5.058 -13.231 1.196 1.00 89.75 89 ASP A N 1
ATOM 699 C CA . ASP A 1 89 ? -5.875 -14.317 0.666 1.00 89.75 89 ASP A CA 1
ATOM 700 C C . ASP A 1 89 ? -7.257 -14.399 1.340 1.00 89.75 89 ASP A C 1
ATOM 702 O O . ASP A 1 89 ? -7.536 -13.698 2.314 1.00 89.75 89 ASP A O 1
ATOM 706 N N . ALA A 1 90 ? -8.122 -15.283 0.843 1.00 89.19 90 ALA A N 1
ATOM 707 C CA . ALA A 1 90 ? -9.482 -15.469 1.353 1.00 89.19 90 ALA A CA 1
ATOM 708 C C . ALA A 1 90 ? -9.568 -15.937 2.816 1.00 89.19 90 ALA A C 1
ATOM 710 O O . ALA A 1 90 ? -10.637 -15.879 3.417 1.00 89.19 90 ALA A O 1
ATOM 711 N N . ASN A 1 91 ? -8.463 -16.420 3.390 1.00 84.19 91 ASN A N 1
ATOM 712 C CA . ASN A 1 91 ? -8.371 -16.807 4.795 1.00 84.19 91 ASN A CA 1
ATOM 713 C C . ASN A 1 91 ? -7.743 -15.682 5.644 1.00 84.19 91 ASN A C 1
ATOM 715 O O . ASN A 1 91 ? -7.252 -15.952 6.739 1.00 84.19 91 ASN A O 1
ATOM 719 N N . ASN A 1 92 ? -7.699 -14.446 5.130 1.00 81.12 92 ASN A N 1
ATOM 720 C CA . ASN A 1 92 ? -7.046 -13.284 5.738 1.00 81.12 92 ASN A CA 1
ATOM 721 C C . ASN A 1 92 ? -5.542 -13.463 6.007 1.00 81.12 92 ASN A C 1
ATOM 723 O O . ASN A 1 92 ? -4.964 -12.765 6.842 1.00 81.12 92 ASN A O 1
ATOM 727 N N . ARG A 1 93 ? -4.867 -14.361 5.279 1.00 84.62 93 ARG A N 1
ATOM 728 C CA . ARG A 1 93 ? -3.415 -14.541 5.401 1.00 84.62 93 ARG A CA 1
ATOM 729 C C . ARG A 1 93 ? -2.691 -13.584 4.468 1.00 84.62 93 ARG A C 1
ATOM 731 O O . ARG A 1 93 ? -2.965 -13.549 3.268 1.00 84.62 93 ARG A O 1
ATOM 738 N N . TYR A 1 94 ? -1.718 -12.862 5.014 1.00 86.62 94 TYR A N 1
ATOM 739 C CA . TYR A 1 94 ? -0.862 -11.956 4.257 1.00 86.62 94 TYR A CA 1
ATOM 740 C C . TYR A 1 94 ? 0.379 -12.680 3.734 1.00 86.62 94 TYR A C 1
ATOM 742 O O . TYR A 1 94 ? 1.045 -13.417 4.461 1.00 86.62 94 TYR A O 1
ATOM 750 N N . ASN A 1 95 ? 0.694 -12.452 2.465 1.00 87.94 95 ASN A N 1
ATOM 751 C CA . ASN A 1 95 ? 1.833 -13.023 1.767 1.00 87.94 95 ASN A CA 1
ATOM 752 C C . ASN A 1 95 ? 2.618 -11.898 1.091 1.00 87.94 95 ASN A C 1
ATOM 754 O O . ASN A 1 95 ? 2.053 -11.130 0.314 1.00 87.94 95 ASN A O 1
ATOM 758 N N . ASP A 1 96 ? 3.919 -11.833 1.367 1.00 88.50 96 ASP A N 1
ATOM 759 C CA . ASP A 1 96 ? 4.816 -10.854 0.754 1.00 88.50 96 ASP A CA 1
ATOM 760 C C . ASP A 1 96 ? 5.538 -11.463 -0.449 1.00 88.50 96 ASP A C 1
ATOM 762 O O . ASP A 1 96 ? 6.174 -12.516 -0.335 1.00 88.50 96 ASP A O 1
ATOM 766 N N . TYR A 1 97 ? 5.505 -10.754 -1.574 1.00 92.44 97 TYR A N 1
ATOM 767 C CA . TYR A 1 97 ? 6.181 -11.128 -2.813 1.00 92.44 97 TYR A CA 1
ATOM 768 C C . TYR A 1 97 ? 7.218 -10.070 -3.174 1.00 92.44 97 TYR A C 1
ATOM 770 O O . TYR A 1 97 ? 6.962 -8.874 -3.051 1.00 92.44 97 TYR A O 1
ATOM 778 N N . SER A 1 98 ? 8.399 -10.510 -3.604 1.00 93.31 98 SER A N 1
ATOM 779 C CA . SER A 1 98 ? 9.434 -9.618 -4.131 1.00 93.31 98 SER A CA 1
ATOM 780 C C . SER A 1 98 ? 9.242 -9.451 -5.634 1.00 93.31 98 SER A C 1
ATOM 782 O O . SER A 1 98 ? 9.122 -10.451 -6.344 1.00 93.31 98 SER A O 1
ATOM 784 N N . LEU A 1 99 ? 9.218 -8.201 -6.098 1.00 94.88 99 LEU A N 1
ATOM 785 C CA . LEU A 1 99 ? 9.242 -7.839 -7.518 1.00 94.88 99 LEU A CA 1
ATOM 786 C C . LEU A 1 99 ? 10.683 -7.685 -8.029 1.00 94.88 99 LEU A C 1
ATOM 788 O O . LEU A 1 99 ? 10.914 -7.582 -9.229 1.00 94.88 99 LEU A O 1
ATOM 792 N N . GLY A 1 100 ? 11.660 -7.665 -7.118 1.00 92.19 100 GLY A N 1
ATOM 793 C CA . GLY A 1 100 ? 13.079 -7.553 -7.428 1.00 92.19 100 GLY A CA 1
ATOM 794 C C . GLY A 1 100 ? 13.715 -6.262 -6.920 1.00 92.19 100 GLY A C 1
ATOM 795 O O . GLY A 1 100 ? 13.142 -5.515 -6.127 1.00 92.19 100 GLY A O 1
ATOM 796 N N . ARG A 1 101 ? 14.951 -6.017 -7.364 1.00 90.88 101 ARG A N 1
ATOM 797 C CA . ARG A 1 101 ? 15.786 -4.887 -6.934 1.00 90.88 101 ARG A CA 1
ATOM 798 C C . ARG A 1 101 ? 15.840 -3.794 -7.992 1.00 90.88 101 ARG A C 1
ATOM 800 O O . ARG A 1 101 ? 15.918 -4.096 -9.179 1.00 90.88 101 ARG A O 1
ATOM 807 N N . MET A 1 102 ? 15.869 -2.541 -7.547 1.00 85.81 102 MET A N 1
ATOM 808 C CA . MET A 1 102 ? 15.943 -1.372 -8.427 1.00 85.81 102 MET A CA 1
ATOM 809 C C . MET A 1 102 ? 17.392 -1.088 -8.827 1.00 85.81 102 MET A C 1
ATOM 811 O O . MET A 1 102 ? 18.123 -0.369 -8.143 1.00 85.81 102 MET A O 1
ATOM 815 N N . ASN A 1 103 ? 17.811 -1.670 -9.947 1.00 80.31 103 ASN A N 1
ATOM 816 C CA . ASN A 1 103 ? 19.191 -1.558 -10.431 1.00 80.31 103 ASN A CA 1
ATOM 817 C C . ASN A 1 103 ? 19.360 -0.494 -11.531 1.00 80.31 103 ASN A C 1
ATOM 819 O O . ASN A 1 103 ? 20.486 -0.119 -11.845 1.00 80.31 103 ASN A O 1
ATOM 823 N N . SER A 1 104 ? 18.253 -0.012 -12.104 1.00 84.94 104 SER A N 1
ATOM 824 C CA . SER A 1 104 ? 18.218 1.050 -13.116 1.00 84.94 104 SER A CA 1
ATOM 825 C C . SER A 1 104 ? 17.868 2.409 -12.501 1.00 84.94 104 SER A C 1
ATOM 827 O O . SER A 1 104 ? 17.111 2.468 -11.533 1.00 84.94 104 SER A O 1
ATOM 829 N N . GLY A 1 105 ? 18.405 3.494 -13.072 1.00 88.31 105 GLY A N 1
ATOM 830 C CA . GLY A 1 105 ? 17.983 4.877 -12.791 1.00 88.31 105 GLY A CA 1
ATOM 831 C C . GLY A 1 105 ? 16.826 5.368 -13.661 1.00 88.31 105 GLY A C 1
ATOM 832 O O . GLY A 1 105 ? 16.357 6.489 -13.484 1.00 88.31 105 GLY A O 1
ATOM 833 N N . ASP A 1 106 ? 16.390 4.541 -14.606 1.00 92.94 106 ASP A N 1
ATOM 834 C CA . ASP A 1 106 ? 15.257 4.814 -15.480 1.00 92.94 106 ASP A CA 1
ATOM 835 C C . ASP A 1 106 ? 14.111 3.833 -15.204 1.00 92.94 106 ASP A C 1
ATOM 837 O O . ASP A 1 106 ? 14.270 2.868 -14.447 1.00 92.94 106 ASP A O 1
ATOM 841 N N . TRP A 1 107 ? 12.962 4.087 -15.821 1.00 95.38 107 TRP A N 1
ATOM 842 C CA . TRP A 1 107 ? 11.780 3.238 -15.746 1.00 95.38 107 TRP A CA 1
ATOM 843 C C . TRP A 1 107 ? 12.098 1.783 -16.089 1.00 95.38 107 TRP A C 1
ATOM 845 O O . TRP A 1 107 ? 12.624 1.469 -17.157 1.00 95.38 107 TRP A O 1
ATOM 855 N N . GLN A 1 108 ? 11.742 0.881 -15.179 1.00 94.88 108 GLN A N 1
ATOM 856 C CA . GLN A 1 108 ? 11.873 -0.558 -15.363 1.00 94.88 108 GLN A CA 1
ATOM 857 C C . GLN A 1 108 ? 10.562 -1.246 -14.992 1.00 94.88 108 GLN A C 1
ATOM 859 O O . GLN A 1 108 ? 9.938 -0.898 -13.989 1.00 94.88 108 GLN A O 1
ATOM 864 N N . TYR A 1 109 ? 10.149 -2.224 -15.792 1.00 96.44 109 TYR A N 1
ATOM 865 C CA . TYR A 1 109 ? 9.015 -3.064 -15.440 1.00 96.44 109 TYR A CA 1
ATOM 866 C C . TYR A 1 109 ? 9.472 -4.138 -14.459 1.00 96.44 109 TYR A C 1
ATOM 868 O O . TYR A 1 109 ? 10.407 -4.887 -14.750 1.00 96.44 109 TYR A O 1
ATOM 876 N N . MET A 1 110 ? 8.838 -4.191 -13.293 1.00 95.88 110 MET A N 1
ATOM 877 C CA . MET A 1 110 ? 9.130 -5.169 -12.251 1.00 95.88 110 MET A CA 1
ATOM 878 C C . MET A 1 110 ? 7.892 -6.023 -12.025 1.00 95.88 110 MET A C 1
ATOM 880 O O . MET A 1 110 ? 6.797 -5.486 -11.898 1.00 95.88 110 MET A O 1
ATOM 884 N N . GLU A 1 111 ? 8.053 -7.340 -11.948 1.00 96.75 111 GLU A N 1
ATOM 885 C CA . GLU A 1 111 ? 6.932 -8.259 -11.766 1.00 96.75 111 GLU A CA 1
ATOM 886 C C . GLU A 1 111 ? 7.297 -9.456 -10.891 1.00 96.75 111 GLU A C 1
ATOM 888 O O . GLU A 1 111 ? 8.467 -9.776 -10.671 1.00 96.75 111 GLU A O 1
ATOM 893 N N . THR A 1 112 ? 6.272 -10.127 -10.378 1.00 95.62 112 THR A N 1
ATOM 894 C CA . THR A 1 112 ? 6.420 -11.333 -9.568 1.00 95.62 112 THR A CA 1
ATOM 895 C C . THR A 1 112 ? 5.313 -12.332 -9.871 1.00 95.62 112 THR A C 1
ATOM 897 O O . THR A 1 112 ? 4.187 -11.946 -10.190 1.00 95.62 112 THR A O 1
ATOM 900 N N . SER A 1 113 ? 5.631 -13.623 -9.761 1.00 94.06 113 SER A N 1
ATOM 901 C CA . SER A 1 113 ? 4.653 -14.700 -9.918 1.00 94.06 113 SER A CA 1
ATOM 902 C C . SER A 1 113 ? 3.845 -14.879 -8.636 1.00 94.06 113 SER A C 1
ATOM 904 O O . SER A 1 113 ? 4.407 -15.083 -7.556 1.00 94.06 113 SER A O 1
ATOM 906 N N . LEU A 1 114 ? 2.520 -14.850 -8.765 1.00 91.06 114 LEU A N 1
ATOM 907 C CA . LEU A 1 114 ? 1.593 -15.261 -7.716 1.00 91.06 114 LEU A CA 1
ATOM 908 C C . LEU A 1 114 ? 1.407 -16.778 -7.677 1.00 91.06 114 LEU A C 1
ATOM 910 O O . LEU A 1 114 ? 0.968 -17.295 -6.648 1.00 91.06 114 LEU A O 1
ATOM 914 N N . VAL A 1 115 ? 1.772 -17.488 -8.753 1.00 83.88 115 VAL A N 1
ATOM 915 C CA . VAL A 1 115 ? 1.711 -18.950 -8.813 1.00 83.88 115 VAL A CA 1
ATOM 916 C C . VAL A 1 115 ? 2.754 -19.517 -7.846 1.00 83.88 115 VAL A C 1
ATOM 918 O O . VAL A 1 115 ? 3.961 -19.367 -8.073 1.00 83.88 115 VAL A O 1
ATOM 921 N N . PRO A 1 116 ? 2.328 -20.145 -6.736 1.00 71.88 116 PRO A N 1
ATOM 922 C CA . PRO A 1 116 ? 3.258 -20.668 -5.755 1.00 71.88 116 PRO A CA 1
ATOM 923 C C . PRO A 1 116 ? 4.059 -21.825 -6.367 1.00 71.88 116 PRO A C 1
ATOM 925 O O . PRO A 1 116 ? 3.498 -22.639 -7.102 1.00 71.88 116 PRO A O 1
ATOM 928 N N . PRO A 1 117 ? 5.358 -21.958 -6.049 1.00 73.38 117 PRO A N 1
ATOM 929 C CA . PRO A 1 117 ? 6.111 -23.131 -6.467 1.00 73.38 117 PRO A CA 1
ATOM 930 C C . PRO A 1 117 ? 5.478 -24.387 -5.857 1.00 73.38 117 PRO A C 1
ATOM 932 O O . PRO A 1 117 ? 4.994 -24.348 -4.723 1.00 73.38 117 PRO A O 1
ATOM 935 N N . ASN A 1 118 ? 5.550 -25.519 -6.564 1.00 69.00 118 ASN A N 1
ATOM 936 C CA . ASN A 1 118 ? 4.977 -26.806 -6.128 1.00 69.00 118 ASN A CA 1
ATOM 937 C C . ASN A 1 118 ? 5.476 -27.290 -4.748 1.00 69.00 118 ASN A C 1
ATOM 939 O O . ASN A 1 118 ? 4.922 -28.221 -4.176 1.00 69.00 118 ASN A O 1
ATOM 943 N N . THR A 1 119 ? 6.520 -26.665 -4.203 1.00 67.19 119 THR A N 1
ATOM 944 C CA . THR A 1 119 ? 7.104 -26.945 -2.888 1.00 67.19 119 THR A CA 1
ATOM 945 C C . THR A 1 119 ? 6.467 -26.157 -1.739 1.00 67.19 119 THR A C 1
ATOM 947 O O . THR A 1 119 ? 6.744 -26.452 -0.575 1.00 67.19 119 THR A O 1
ATOM 950 N N . ARG A 1 120 ? 5.618 -25.153 -2.010 1.00 70.81 120 ARG A N 1
ATOM 951 C CA . ARG A 1 120 ? 4.908 -24.418 -0.952 1.00 70.81 120 ARG A CA 1
ATOM 952 C C . ARG A 1 120 ? 3.767 -25.269 -0.397 1.00 70.81 120 ARG A C 1
ATOM 954 O O . ARG A 1 120 ? 2.759 -25.479 -1.061 1.00 70.81 120 ARG A O 1
ATOM 961 N N . VAL A 1 121 ? 3.903 -25.660 0.871 1.00 64.31 121 VAL A N 1
ATOM 962 C CA . VAL A 1 121 ? 2.885 -26.397 1.645 1.00 64.31 121 VAL A CA 1
ATOM 963 C C . VAL A 1 121 ? 1.562 -25.623 1.742 1.00 64.31 121 VAL A C 1
ATOM 965 O O . VAL A 1 121 ? 0.493 -26.223 1.758 1.00 64.31 121 VAL A O 1
ATOM 968 N N . PHE A 1 122 ? 1.622 -24.287 1.764 1.00 68.88 122 PHE A N 1
ATOM 969 C CA . PHE A 1 122 ? 0.443 -23.426 1.799 1.00 68.88 122 PHE A CA 1
ATOM 970 C C . PHE A 1 122 ? 0.407 -22.502 0.590 1.00 68.88 122 PHE A C 1
ATOM 972 O O . PHE A 1 122 ? 1.216 -21.578 0.463 1.00 68.88 122 PHE A O 1
ATOM 979 N N . GLN A 1 123 ? -0.568 -22.748 -0.278 1.00 77.38 123 GLN A N 1
ATOM 980 C CA . GLN A 1 123 ? -0.883 -21.870 -1.393 1.00 77.38 123 GLN A CA 1
ATOM 981 C C . GLN A 1 123 ? -1.864 -20.777 -0.927 1.00 77.38 123 GLN A C 1
ATOM 983 O O . GLN A 1 123 ? -2.766 -21.071 -0.126 1.00 77.38 123 GLN A O 1
ATOM 988 N N . PRO A 1 124 ? -1.683 -19.516 -1.361 1.00 85.06 124 PRO A N 1
ATOM 989 C CA . PRO A 1 124 ? -2.688 -18.475 -1.175 1.00 85.06 124 PRO A CA 1
ATOM 990 C C . PRO A 1 124 ? -4.009 -18.911 -1.808 1.00 85.06 124 PRO A C 1
ATOM 992 O O . PRO A 1 124 ? -4.029 -19.416 -2.929 1.00 85.06 124 PRO A O 1
ATOM 995 N N . LYS A 1 125 ? -5.115 -18.733 -1.085 1.00 89.25 125 LYS A N 1
ATOM 996 C CA . LYS A 1 125 ? -6.451 -19.097 -1.565 1.00 89.25 125 LYS A CA 1
ATOM 997 C C . LYS A 1 125 ? -7.157 -17.871 -2.144 1.00 89.25 125 LYS A C 1
ATOM 999 O O . LYS A 1 125 ? -7.322 -16.882 -1.438 1.00 89.25 125 LYS A O 1
ATOM 1004 N N . ALA A 1 126 ? -7.611 -17.952 -3.391 1.00 89.50 126 ALA A N 1
ATOM 1005 C CA . ALA A 1 126 ? -8.440 -16.913 -4.000 1.00 89.50 126 ALA A CA 1
ATOM 1006 C C . ALA A 1 126 ? -9.795 -16.731 -3.259 1.00 89.50 126 ALA A C 1
ATOM 1008 O O . ALA A 1 126 ? -10.284 -17.698 -2.663 1.00 89.50 126 ALA A O 1
ATOM 1009 N N . PRO A 1 127 ? -10.438 -15.544 -3.323 1.00 92.31 127 PRO A N 1
ATOM 1010 C CA . PRO A 1 127 ? -9.964 -14.326 -3.987 1.00 92.31 127 PRO A CA 1
ATOM 1011 C C . PRO A 1 127 ? -8.751 -13.704 -3.291 1.00 92.31 127 PRO A C 1
ATOM 1013 O O . PRO A 1 127 ? -8.583 -13.816 -2.078 1.00 92.31 127 PRO A O 1
ATOM 1016 N N . LEU A 1 128 ? -7.897 -13.070 -4.093 1.00 93.44 128 LEU A N 1
ATOM 1017 C CA . LEU A 1 128 ? -6.725 -12.350 -3.615 1.00 93.44 128 LEU A CA 1
ATOM 1018 C C . LEU A 1 128 ? -7.014 -10.846 -3.602 1.00 93.44 128 LEU A C 1
ATOM 1020 O O . LEU A 1 128 ? -7.702 -10.317 -4.477 1.00 93.44 128 LEU A O 1
ATOM 1024 N N . THR A 1 129 ? -6.464 -10.152 -2.615 1.00 93.38 129 THR A N 1
ATOM 1025 C CA . THR A 1 129 ? -6.524 -8.692 -2.505 1.00 93.38 129 THR A CA 1
ATOM 1026 C C . THR A 1 129 ? -5.106 -8.152 -2.402 1.00 93.38 129 THR A C 1
ATOM 1028 O O . THR A 1 129 ? -4.345 -8.573 -1.531 1.00 93.38 129 THR A O 1
ATOM 1031 N N . LEU A 1 130 ? -4.735 -7.231 -3.284 1.00 94.38 130 LEU A N 1
ATOM 1032 C CA . LEU A 1 130 ? -3.452 -6.544 -3.254 1.00 94.38 130 LEU A CA 1
ATOM 1033 C C . LEU A 1 130 ? -3.523 -5.391 -2.250 1.00 94.38 130 LEU A C 1
ATOM 1035 O O . LEU A 1 130 ? -4.306 -4.465 -2.420 1.00 94.38 130 LEU A O 1
ATOM 1039 N N . ILE A 1 131 ? -2.719 -5.468 -1.195 1.00 90.81 131 ILE A N 1
ATOM 1040 C CA . ILE A 1 131 ? -2.832 -4.597 -0.019 1.00 90.81 131 ILE A CA 1
ATOM 1041 C C . ILE A 1 131 ? -1.869 -3.422 -0.096 1.00 90.81 131 ILE A C 1
ATOM 1043 O O . ILE A 1 131 ? -2.245 -2.294 0.207 1.00 90.81 131 ILE A O 1
ATOM 1047 N N . SER A 1 132 ? -0.615 -3.684 -0.463 1.00 91.88 132 SER A N 1
ATOM 1048 C CA . SER A 1 132 ? 0.424 -2.661 -0.438 1.00 91.88 132 SER A CA 1
ATOM 1049 C C . SER A 1 132 ? 1.493 -2.871 -1.494 1.00 91.88 132 SER A C 1
ATOM 1051 O O . SER A 1 132 ? 1.746 -3.998 -1.934 1.00 91.88 132 SER A O 1
ATOM 1053 N N . LEU A 1 133 ? 2.155 -1.766 -1.828 1.00 94.56 133 LEU A N 1
ATOM 1054 C CA . LEU A 1 133 ? 3.434 -1.721 -2.521 1.00 94.56 133 LEU A CA 1
ATOM 1055 C C . LEU A 1 133 ? 4.446 -1.073 -1.579 1.00 94.56 133 LEU A C 1
ATOM 1057 O O . LEU A 1 133 ? 4.190 -0.022 -0.998 1.00 94.56 133 LEU A O 1
ATOM 1061 N N . SER A 1 134 ? 5.596 -1.711 -1.393 1.00 92.94 134 SER A N 1
ATOM 1062 C CA . SER A 1 134 ? 6.602 -1.260 -0.436 1.00 92.94 134 SER A CA 1
ATOM 1063 C C . SER A 1 134 ? 8.018 -1.446 -0.946 1.00 92.94 134 SER A C 1
ATOM 1065 O O . SER A 1 134 ? 8.299 -2.301 -1.783 1.00 92.94 134 SER A O 1
ATOM 1067 N N . ILE A 1 135 ? 8.921 -0.652 -0.394 1.00 91.81 135 ILE A N 1
ATOM 1068 C CA . ILE A 1 135 ? 10.354 -0.844 -0.481 1.00 91.81 135 ILE A CA 1
ATOM 1069 C C . ILE A 1 135 ? 10.878 -1.474 0.803 1.00 91.81 135 ILE A C 1
ATOM 1071 O O . ILE A 1 135 ? 10.396 -1.224 1.912 1.00 91.81 135 ILE A O 1
ATOM 1075 N N . ARG A 1 136 ? 11.929 -2.269 0.646 1.00 87.06 136 ARG A N 1
ATOM 1076 C CA . ARG A 1 136 ? 12.722 -2.797 1.748 1.00 87.06 136 ARG A CA 1
ATOM 1077 C C . ARG A 1 136 ? 14.191 -2.735 1.384 1.00 87.06 136 ARG A C 1
ATOM 1079 O O . ARG A 1 136 ? 14.560 -3.003 0.244 1.00 87.06 136 ARG A O 1
ATOM 1086 N N . GLN A 1 137 ? 15.036 -2.452 2.367 1.00 86.06 137 GLN A N 1
ATOM 1087 C CA . GLN A 1 137 ? 16.478 -2.588 2.224 1.00 86.06 137 GLN A CA 1
ATOM 1088 C C . GLN A 1 137 ? 16.934 -3.859 2.959 1.00 86.06 137 GLN A C 1
ATOM 1090 O O . GLN A 1 137 ? 17.028 -3.846 4.184 1.00 86.06 137 GLN A O 1
ATOM 1095 N N . PRO A 1 138 ? 17.209 -4.983 2.267 1.00 76.06 138 PRO A N 1
ATOM 1096 C CA . PRO A 1 138 ? 17.489 -6.253 2.938 1.00 76.06 138 PRO A CA 1
ATOM 1097 C C . PRO A 1 138 ? 18.781 -6.258 3.766 1.00 76.06 138 PRO A C 1
ATOM 1099 O O . PRO A 1 138 ? 18.923 -7.092 4.656 1.00 76.06 138 PRO A O 1
ATOM 1102 N N . ALA A 1 139 ? 19.727 -5.361 3.467 1.00 72.19 139 ALA A N 1
ATOM 1103 C CA . ALA A 1 139 ? 21.022 -5.281 4.135 1.00 72.19 139 ALA A CA 1
ATOM 1104 C C . ALA A 1 139 ? 21.514 -3.830 4.267 1.00 72.19 139 ALA A C 1
ATOM 1106 O O . ALA A 1 139 ? 21.233 -2.982 3.421 1.00 72.19 139 ALA A O 1
ATOM 1107 N N . GLY A 1 140 ? 22.296 -3.556 5.311 1.00 73.12 140 GLY A N 1
ATOM 1108 C CA . GLY A 1 140 ? 22.889 -2.244 5.584 1.00 73.12 140 GLY A CA 1
ATOM 1109 C C . GLY A 1 140 ? 22.273 -1.547 6.803 1.00 73.12 140 GLY A C 1
ATOM 1110 O O . GLY A 1 140 ? 21.164 -1.892 7.212 1.00 73.12 140 GLY A O 1
ATOM 1111 N N . PRO A 1 141 ? 22.988 -0.582 7.402 1.00 69.56 141 PRO A N 1
ATOM 1112 C CA . PRO A 1 141 ? 22.645 -0.045 8.720 1.00 69.56 141 PRO A CA 1
ATOM 1113 C C . PRO A 1 141 ? 21.458 0.926 8.705 1.00 69.56 141 PRO A C 1
ATOM 1115 O O . PRO A 1 141 ? 20.807 1.101 9.729 1.00 69.56 141 PRO A O 1
ATOM 1118 N N . GLN A 1 142 ? 21.171 1.560 7.565 1.00 81.00 142 GLN A N 1
ATOM 1119 C CA . GLN A 1 142 ? 20.158 2.609 7.472 1.00 81.00 142 GLN A CA 1
ATOM 1120 C C . GLN A 1 142 ? 19.547 2.657 6.071 1.00 81.00 142 GLN A C 1
ATOM 1122 O O . GLN A 1 142 ? 20.261 2.512 5.074 1.00 81.00 142 GLN A O 1
ATOM 1127 N N . LEU A 1 143 ? 18.236 2.882 6.005 1.00 85.31 143 LEU A N 1
ATOM 1128 C CA . LEU A 1 143 ? 17.553 3.309 4.793 1.00 85.31 143 LEU A CA 1
ATOM 1129 C C . LEU A 1 143 ? 17.803 4.808 4.621 1.00 85.31 143 LEU A C 1
ATOM 1131 O O . LEU A 1 143 ? 17.433 5.602 5.482 1.00 85.31 143 LEU A O 1
ATOM 1135 N N . GLN A 1 144 ? 18.449 5.199 3.528 1.00 87.38 144 GLN A N 1
ATOM 1136 C CA . GLN A 1 144 ? 18.626 6.611 3.188 1.00 87.38 144 GLN A CA 1
ATOM 1137 C C . GLN A 1 144 ? 17.351 7.165 2.555 1.00 87.38 144 GLN A C 1
ATOM 1139 O O . GLN A 1 144 ? 16.716 6.454 1.774 1.00 87.38 144 GLN A O 1
ATOM 1144 N N . ALA A 1 145 ? 17.046 8.439 2.807 1.00 89.88 145 ALA A N 1
ATOM 1145 C CA . ALA A 1 145 ? 15.959 9.150 2.140 1.00 89.88 145 ALA A CA 1
ATOM 1146 C C . ALA A 1 145 ? 16.021 9.000 0.610 1.00 89.88 145 ALA A C 1
ATOM 1148 O O . ALA A 1 145 ? 17.103 8.840 0.018 1.00 89.88 145 ALA A O 1
ATOM 1149 N N . GLY A 1 146 ? 14.856 9.019 -0.024 1.00 91.94 146 GLY A N 1
ATOM 1150 C CA . GLY A 1 146 ? 14.726 8.831 -1.461 1.00 91.94 146 GLY A CA 1
ATOM 1151 C C . GLY A 1 146 ? 13.281 8.902 -1.928 1.00 91.94 146 GLY A C 1
ATOM 1152 O O . GLY A 1 146 ? 12.379 9.209 -1.155 1.00 91.94 146 GLY A O 1
ATOM 1153 N N . ALA A 1 147 ? 13.093 8.633 -3.216 1.00 93.88 147 ALA A N 1
ATOM 1154 C CA . ALA A 1 147 ? 11.778 8.528 -3.823 1.00 93.88 147 ALA A CA 1
ATOM 1155 C C . ALA A 1 147 ? 11.769 7.422 -4.883 1.00 93.88 147 ALA A C 1
ATOM 1157 O O . ALA A 1 147 ? 12.809 7.108 -5.475 1.00 93.88 147 ALA A O 1
ATOM 1158 N N . ILE A 1 148 ? 10.597 6.845 -5.121 1.00 95.06 148 ILE A N 1
ATOM 1159 C CA . ILE A 1 148 ? 10.312 6.002 -6.279 1.00 95.06 148 ILE A CA 1
ATOM 1160 C C . ILE A 1 148 ? 9.097 6.567 -6.995 1.00 95.06 148 ILE A C 1
ATOM 1162 O O . ILE A 1 148 ? 8.141 7.011 -6.360 1.00 95.06 148 ILE A O 1
ATOM 1166 N N . TYR A 1 149 ? 9.152 6.519 -8.316 1.00 95.44 149 TYR A N 1
ATOM 1167 C CA . TYR A 1 149 ? 8.035 6.812 -9.189 1.00 95.44 149 TYR A CA 1
ATOM 1168 C C . TYR A 1 149 ? 7.418 5.498 -9.648 1.00 95.44 149 TYR A C 1
ATOM 1170 O O . TYR A 1 149 ? 8.143 4.542 -9.943 1.00 95.44 149 TYR A O 1
ATOM 1178 N N . LEU A 1 150 ? 6.094 5.454 -9.650 1.00 95.56 150 LEU A N 1
ATOM 1179 C CA . LEU A 1 150 ? 5.275 4.282 -9.917 1.00 95.56 150 LEU A CA 1
ATOM 1180 C C . LEU A 1 150 ? 4.317 4.600 -11.054 1.00 95.56 150 LEU A C 1
ATOM 1182 O O . LEU A 1 150 ? 3.749 5.690 -11.096 1.00 95.56 150 LEU A O 1
ATOM 1186 N N . ASP A 1 151 ? 4.150 3.651 -11.961 1.00 95.00 151 ASP A N 1
ATOM 1187 C CA . ASP A 1 151 ? 3.218 3.773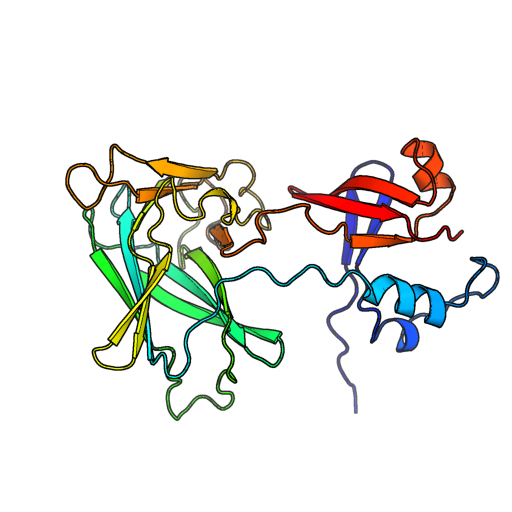 -13.076 1.00 95.00 151 ASP A CA 1
ATOM 1188 C C . ASP A 1 151 ? 2.682 2.383 -13.450 1.00 95.00 151 ASP A C 1
ATOM 1190 O O . ASP A 1 151 ? 3.368 1.374 -13.250 1.00 95.00 151 ASP A O 1
ATOM 1194 N N . ASP A 1 152 ? 1.456 2.333 -13.965 1.00 94.81 152 ASP A N 1
ATOM 1195 C CA . ASP A 1 152 ? 0.788 1.139 -14.489 1.00 94.81 152 ASP A CA 1
ATOM 1196 C C . ASP A 1 152 ? 0.960 -0.132 -13.623 1.00 94.81 152 ASP A C 1
ATOM 1198 O O . ASP A 1 152 ? 1.632 -1.099 -14.008 1.00 94.81 152 ASP A O 1
ATOM 1202 N N . LEU A 1 153 ? 0.328 -0.165 -12.447 1.00 96.25 153 LEU A N 1
ATOM 1203 C CA . LEU A 1 153 ? 0.198 -1.379 -11.641 1.00 96.25 153 LEU A CA 1
ATOM 1204 C C . LEU A 1 153 ? -0.809 -2.333 -12.289 1.00 96.25 153 LEU A C 1
ATOM 1206 O O . LEU A 1 153 ? -1.978 -2.001 -12.487 1.00 96.25 153 LEU A O 1
ATOM 1210 N N . GLN A 1 154 ? -0.366 -3.550 -12.585 1.00 97.62 154 GLN A N 1
ATOM 1211 C CA . GLN A 1 154 ? -1.051 -4.479 -13.475 1.00 97.62 154 GLN A CA 1
ATOM 1212 C C . GLN A 1 154 ? -1.152 -5.890 -12.895 1.00 97.62 154 GLN A C 1
ATOM 1214 O O . GLN A 1 154 ? -0.245 -6.386 -12.225 1.00 97.62 154 GLN A O 1
ATOM 1219 N N . ALA A 1 155 ? -2.250 -6.564 -13.234 1.00 97.75 155 ALA A N 1
ATOM 1220 C CA . ALA A 1 155 ? -2.441 -7.999 -13.073 1.00 97.75 155 ALA A CA 1
ATOM 1221 C C . ALA A 1 155 ? -2.391 -8.695 -14.435 1.00 97.75 155 ALA A C 1
ATOM 1223 O O . ALA A 1 155 ? -3.012 -8.233 -15.394 1.00 97.75 155 ALA A O 1
ATOM 1224 N N . LEU A 1 156 ? -1.663 -9.809 -14.517 1.00 97.56 156 LEU A N 1
ATOM 1225 C CA . LEU A 1 156 ? -1.434 -10.543 -15.755 1.00 97.56 156 LEU A CA 1
ATOM 1226 C C . LEU A 1 156 ? -1.920 -11.987 -15.622 1.00 97.56 156 LEU A C 1
ATOM 1228 O O . LEU A 1 156 ? -1.502 -12.698 -14.707 1.00 97.56 156 LEU A O 1
ATOM 1232 N N . ALA A 1 157 ? -2.746 -12.424 -16.571 1.00 95.69 157 ALA A N 1
ATOM 1233 C CA . ALA A 1 157 ? -3.213 -13.801 -16.733 1.00 95.69 157 ALA A CA 1
ATOM 1234 C C . ALA A 1 157 ? -2.889 -14.258 -18.165 1.00 95.69 157 ALA A C 1
ATOM 1236 O O . ALA A 1 157 ? -3.569 -13.869 -19.122 1.00 95.69 157 ALA A O 1
ATOM 1237 N N . GLY A 1 158 ? -1.795 -15.006 -18.351 1.00 91.19 158 GLY A N 1
ATOM 1238 C CA . GLY A 1 158 ? -1.241 -15.266 -19.680 1.00 91.19 158 GLY A CA 1
ATOM 1239 C C . GLY A 1 158 ? -0.864 -13.967 -20.410 1.00 91.19 158 GLY A C 1
ATOM 1240 O O . GLY A 1 158 ? -0.001 -13.214 -19.954 1.00 91.19 158 GLY A O 1
ATOM 1241 N N . THR A 1 159 ? -1.507 -13.701 -21.552 1.00 91.62 159 THR A N 1
ATOM 1242 C CA . THR A 1 159 ? -1.336 -12.461 -22.339 1.00 91.62 159 THR A CA 1
ATOM 1243 C C . THR A 1 159 ? -2.314 -11.350 -21.960 1.00 91.62 159 THR A C 1
ATOM 1245 O O . THR A 1 159 ? -2.195 -10.239 -22.473 1.00 91.62 159 THR A O 1
ATOM 1248 N N . ASN A 1 160 ? -3.300 -11.636 -21.106 1.00 96.19 160 ASN A N 1
ATOM 1249 C CA . ASN A 1 160 ? -4.288 -10.649 -20.690 1.00 96.19 160 ASN A CA 1
ATOM 1250 C C . ASN A 1 160 ? -3.701 -9.776 -19.583 1.00 96.19 160 ASN A C 1
ATOM 1252 O O . ASN A 1 160 ? -3.238 -10.292 -18.566 1.00 96.19 160 ASN A O 1
ATOM 1256 N N . VAL A 1 161 ? -3.758 -8.459 -19.775 1.00 97.12 161 VAL A N 1
ATOM 1257 C CA . VAL A 1 161 ? -3.285 -7.459 -18.814 1.00 97.12 161 VAL A CA 1
ATOM 1258 C C . VAL A 1 161 ? -4.482 -6.660 -18.320 1.00 97.12 161 VAL A C 1
ATOM 1260 O O . VAL A 1 161 ? -5.227 -6.093 -19.116 1.00 97.12 161 VAL A O 1
ATOM 1263 N N . THR A 1 162 ? -4.666 -6.615 -17.004 1.00 97.00 162 THR A N 1
ATOM 1264 C CA . THR A 1 162 ? -5.680 -5.794 -16.337 1.00 97.00 162 THR A CA 1
ATOM 1265 C C . THR A 1 162 ? -4.990 -4.687 -15.557 1.00 97.00 162 THR A C 1
ATOM 1267 O O . THR A 1 162 ? -4.124 -4.968 -14.729 1.00 97.00 162 THR A O 1
ATOM 1270 N N . MET A 1 163 ? -5.387 -3.437 -15.799 1.00 94.56 163 MET A N 1
ATOM 1271 C CA . MET A 1 163 ? -4.921 -2.296 -15.012 1.00 94.56 163 MET A CA 1
ATOM 1272 C C . MET A 1 163 ? -5.568 -2.318 -13.626 1.00 94.56 163 MET A C 1
ATOM 1274 O O . MET A 1 163 ? -6.795 -2.333 -13.518 1.00 94.56 163 MET A O 1
ATOM 1278 N N . LEU A 1 164 ? -4.753 -2.320 -12.575 1.00 92.81 164 LEU A N 1
ATOM 1279 C CA . LEU A 1 164 ? -5.212 -2.208 -11.190 1.00 92.81 164 LEU A CA 1
ATOM 1280 C C . LEU A 1 164 ? -5.207 -0.747 -10.735 1.00 92.81 164 LEU A C 1
ATOM 1282 O O . LEU A 1 164 ? -6.197 -0.283 -10.161 1.00 92.81 164 LEU A O 1
ATOM 1286 N N . ASP A 1 165 ? -4.105 -0.048 -11.015 1.00 91.88 165 ASP A N 1
ATOM 1287 C CA . ASP A 1 165 ? -3.903 1.354 -10.655 1.00 91.88 165 ASP A CA 1
ATOM 1288 C C . ASP A 1 165 ? -2.922 2.030 -11.636 1.00 91.88 165 ASP A C 1
ATOM 1290 O O . ASP A 1 165 ? -1.789 1.559 -11.763 1.00 91.88 165 ASP A O 1
ATOM 1294 N N . PRO A 1 166 ? -3.328 3.089 -12.356 1.00 90.25 166 PRO A N 1
ATOM 1295 C CA . PRO A 1 166 ? -2.436 3.832 -13.249 1.00 90.25 166 PRO A CA 1
ATOM 1296 C C . PRO A 1 166 ? -1.584 4.881 -12.511 1.00 90.25 166 PRO A C 1
ATOM 1298 O O . PRO A 1 166 ? -0.686 5.461 -13.108 1.00 90.25 166 PRO A O 1
ATOM 1301 N N . PHE A 1 167 ? -1.847 5.145 -11.225 1.00 89.38 167 PHE A N 1
ATOM 1302 C CA . PHE A 1 167 ? -1.234 6.226 -10.448 1.00 89.38 167 PHE A CA 1
ATOM 1303 C C . PHE A 1 167 ? -1.370 7.623 -11.084 1.00 89.38 167 PHE A C 1
ATOM 1305 O O . PHE A 1 167 ? -0.431 8.429 -11.072 1.00 89.38 167 PHE A O 1
ATOM 1312 N N . ASP A 1 168 ? -2.549 7.918 -11.631 1.00 77.56 168 ASP A N 1
ATOM 1313 C CA . ASP A 1 168 ? -2.882 9.226 -12.188 1.00 77.56 168 ASP A CA 1
ATOM 1314 C C . ASP A 1 168 ? -3.793 10.046 -11.253 1.00 77.56 168 ASP A C 1
ATOM 1316 O O . ASP A 1 168 ? -4.287 9.573 -10.229 1.00 77.56 168 ASP A O 1
ATOM 1320 N N . VAL A 1 169 ? -3.946 11.335 -11.566 1.00 64.56 169 VAL A N 1
ATOM 1321 C CA . VAL A 1 169 ? -4.665 12.304 -10.716 1.00 64.56 169 VAL A CA 1
ATOM 1322 C C . VAL A 1 169 ? -6.180 12.068 -10.719 1.00 64.56 169 VAL A C 1
ATOM 1324 O O . VAL A 1 169 ? -6.871 12.499 -9.801 1.00 64.56 169 VAL A O 1
ATOM 1327 N N . GLU A 1 170 ? -6.710 11.395 -11.742 1.00 59.28 170 GLU A N 1
ATOM 1328 C CA . GLU A 1 170 ? -8.151 11.185 -11.927 1.00 59.28 170 GLU A CA 1
ATOM 1329 C C . GLU A 1 170 ? -8.599 9.798 -11.433 1.00 59.28 170 GLU A C 1
ATOM 1331 O O . GLU A 1 170 ? -9.760 9.594 -11.070 1.00 59.28 170 GLU A O 1
ATOM 1336 N N . ALA A 1 171 ? -7.665 8.856 -11.328 1.00 54.53 171 ALA A N 1
ATOM 1337 C CA . ALA A 1 171 ? -7.845 7.512 -10.831 1.00 54.53 171 ALA A CA 1
ATOM 1338 C C . ALA A 1 171 ? -7.160 7.370 -9.469 1.00 54.53 171 ALA A C 1
ATOM 1340 O O . ALA A 1 171 ? -6.003 6.989 -9.341 1.00 54.53 171 ALA A O 1
ATOM 1341 N N . LYS A 1 172 ? -7.955 7.555 -8.414 1.00 59.53 172 LYS A N 1
ATOM 1342 C CA . LYS A 1 172 ? -7.743 6.879 -7.126 1.00 59.53 172 LYS A CA 1
ATOM 1343 C C . LYS A 1 172 ? -6.496 7.260 -6.309 1.00 59.53 172 LYS A C 1
ATOM 1345 O O . LYS A 1 172 ? -6.220 6.545 -5.343 1.00 59.53 172 LYS A O 1
ATOM 1350 N N . ALA A 1 173 ? -5.815 8.378 -6.575 1.00 57.59 173 ALA A N 1
ATOM 1351 C CA . ALA A 1 173 ? -4.777 8.892 -5.667 1.00 57.59 173 ALA A CA 1
ATOM 1352 C C . ALA A 1 173 ? -5.282 9.007 -4.207 1.00 57.59 173 ALA A C 1
ATOM 1354 O O . ALA A 1 173 ? -4.571 8.637 -3.278 1.00 57.59 173 ALA A O 1
ATOM 1355 N N . ASP A 1 174 ? -6.556 9.370 -4.013 1.00 61.75 174 ASP A N 1
ATOM 1356 C CA . ASP A 1 174 ? -7.222 9.429 -2.698 1.00 61.75 174 ASP A CA 1
ATOM 1357 C C . ASP A 1 174 ? -7.436 8.055 -2.024 1.00 61.75 174 ASP A C 1
ATOM 1359 O O . ASP A 1 174 ? -7.781 7.978 -0.845 1.00 61.75 174 ASP A O 1
ATOM 1363 N N . SER A 1 175 ? -7.259 6.952 -2.758 1.00 75.69 175 SER A N 1
ATOM 1364 C CA . SER A 1 175 ? -7.338 5.581 -2.227 1.00 75.69 175 SER A CA 1
ATOM 1365 C C . SER A 1 175 ? -5.985 5.041 -1.755 1.00 75.69 175 SER A C 1
ATOM 1367 O O . SER A 1 175 ? -5.906 3.900 -1.286 1.00 75.69 175 SER A O 1
ATOM 1369 N N . ILE A 1 176 ? -4.923 5.838 -1.899 1.00 84.38 176 ILE A N 1
ATOM 1370 C CA . ILE A 1 176 ? -3.559 5.482 -1.533 1.00 84.38 176 ILE A CA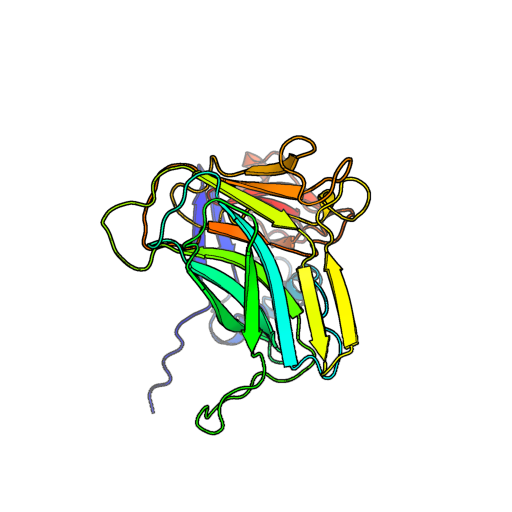 1
ATOM 1371 C C . ILE A 1 176 ? -3.197 6.176 -0.222 1.00 84.38 176 ILE A C 1
ATOM 1373 O O . ILE A 1 176 ? -3.389 7.375 -0.048 1.00 84.38 176 ILE A O 1
ATOM 1377 N N . GLU A 1 177 ? -2.636 5.415 0.710 1.00 83.31 177 GLU A N 1
ATOM 1378 C CA . GLU A 1 177 ? -2.166 5.934 1.994 1.00 83.31 177 GLU A CA 1
ATOM 1379 C C . GLU A 1 177 ? -0.736 5.478 2.244 1.00 83.31 177 GLU A C 1
ATOM 1381 O O . GLU A 1 177 ? -0.343 4.384 1.857 1.00 83.31 177 GLU A O 1
ATOM 1386 N N . VAL A 1 178 ? 0.053 6.291 2.932 1.00 85.62 178 VAL A N 1
ATOM 1387 C CA . VAL A 1 178 ? 1.409 5.919 3.327 1.00 85.62 178 VAL A CA 1
ATOM 1388 C C . VAL A 1 178 ? 1.399 4.873 4.452 1.00 85.62 178 VAL A C 1
ATOM 1390 O O . VAL A 1 178 ? 0.684 4.992 5.448 1.00 85.62 178 VAL A O 1
ATOM 1393 N N . LEU A 1 179 ? 2.248 3.850 4.320 1.00 77.12 179 LEU A N 1
ATOM 1394 C CA . LEU A 1 179 ? 2.550 2.876 5.370 1.00 77.12 179 LEU A CA 1
ATOM 1395 C C . LEU A 1 179 ? 3.297 3.556 6.526 1.00 77.12 179 LEU A C 1
ATOM 1397 O O . LEU A 1 179 ? 4.525 3.603 6.553 1.00 77.12 179 LEU A O 1
ATOM 1401 N N . ASN A 1 180 ? 2.538 4.055 7.500 1.00 68.88 180 ASN A N 1
ATOM 1402 C CA . ASN A 1 180 ? 3.070 4.731 8.685 1.00 68.88 180 ASN A CA 1
ATOM 1403 C C . ASN A 1 180 ? 3.246 3.802 9.903 1.00 68.88 180 ASN A C 1
ATOM 1405 O O . ASN A 1 180 ? 3.386 4.282 11.021 1.00 68.88 180 ASN A O 1
ATOM 1409 N N . ASP A 1 181 ? 3.211 2.475 9.743 1.00 62.59 181 ASP A N 1
ATOM 1410 C CA . ASP A 1 181 ? 3.220 1.492 10.850 1.00 62.59 181 ASP A CA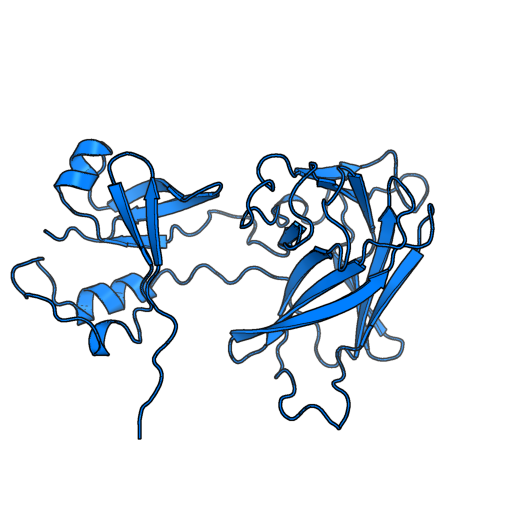 1
ATOM 1411 C C . ASP A 1 181 ? 4.620 1.214 11.431 1.00 62.59 181 ASP A C 1
ATOM 1413 O O . ASP A 1 181 ? 4.836 0.261 12.182 1.00 62.59 181 ASP A O 1
ATOM 1417 N N . THR A 1 182 ? 5.586 2.064 11.085 1.00 58.84 182 THR A N 1
ATOM 1418 C CA . THR A 1 182 ? 7.009 1.829 11.285 1.00 58.84 182 THR A CA 1
ATOM 1419 C C . THR A 1 182 ? 7.713 3.078 11.839 1.00 58.84 182 THR A C 1
ATOM 1421 O O . THR A 1 182 ? 7.548 4.172 11.292 1.00 58.84 182 THR A O 1
ATOM 1424 N N . PRO A 1 183 ? 8.596 2.946 12.853 1.00 56.41 183 PRO A N 1
ATOM 1425 C CA . PRO A 1 183 ? 9.418 4.055 13.337 1.00 56.41 183 PRO A CA 1
ATOM 1426 C C . PRO A 1 183 ? 10.229 4.734 12.219 1.00 56.41 183 PRO A C 1
ATOM 1428 O O . PRO A 1 183 ? 11.024 4.095 11.526 1.00 56.41 183 PRO A O 1
ATOM 1431 N N . GLY A 1 184 ? 10.051 6.050 12.073 1.00 61.41 184 GLY A N 1
ATOM 1432 C CA . GLY A 1 184 ? 10.710 6.872 11.051 1.00 61.41 184 GLY A CA 1
ATOM 1433 C C . GLY A 1 184 ? 9.920 7.061 9.752 1.00 61.41 184 GLY A C 1
ATOM 1434 O O . GLY A 1 184 ? 10.430 7.738 8.863 1.00 61.41 184 GLY A O 1
ATOM 1435 N N . ALA A 1 185 ? 8.706 6.503 9.640 1.00 66.75 185 ALA A N 1
ATOM 1436 C CA . ALA A 1 185 ? 7.795 6.705 8.506 1.00 66.75 185 ALA A CA 1
ATOM 1437 C C . ALA A 1 185 ? 6.989 8.017 8.569 1.00 66.75 185 ALA A C 1
ATOM 1439 O O . ALA A 1 185 ? 6.384 8.406 7.583 1.00 66.75 185 ALA A O 1
ATOM 1440 N N . SER A 1 186 ? 7.029 8.755 9.685 1.00 66.62 186 SER A N 1
ATOM 1441 C CA . SER A 1 186 ? 6.216 9.965 9.918 1.00 66.62 186 SER A CA 1
ATOM 1442 C C . SER A 1 186 ? 6.456 11.132 8.947 1.00 66.62 186 SER A C 1
ATOM 1444 O O . SER A 1 186 ? 5.745 12.128 9.018 1.00 66.62 186 SER A O 1
ATOM 1446 N N . GLY A 1 187 ? 7.488 11.054 8.104 1.00 76.81 187 GLY A N 1
ATOM 1447 C CA . GLY A 1 187 ? 7.796 12.042 7.066 1.00 76.81 187 GLY A CA 1
ATOM 1448 C C . GLY A 1 187 ? 7.645 11.503 5.646 1.00 76.81 187 GLY A C 1
ATOM 1449 O O . GLY A 1 187 ? 8.094 12.160 4.711 1.00 76.81 187 GLY A O 1
ATOM 1450 N N . ASP A 1 188 ? 7.087 10.306 5.489 1.00 88.00 188 ASP A N 1
ATOM 1451 C CA . ASP A 1 188 ? 6.858 9.712 4.181 1.00 88.00 188 ASP A CA 1
ATOM 1452 C C . ASP A 1 188 ? 5.594 10.296 3.561 1.00 88.00 188 ASP A C 1
ATOM 1454 O O . ASP A 1 188 ? 4.624 10.615 4.252 1.00 88.00 188 ASP A O 1
ATOM 1458 N N . SER A 1 189 ? 5.605 10.432 2.243 1.00 88.81 189 SER A N 1
ATOM 1459 C CA . SER A 1 189 ? 4.488 10.992 1.496 1.00 88.81 189 SER A CA 1
ATOM 1460 C C . SER A 1 189 ? 4.239 10.211 0.217 1.00 88.81 189 SER A C 1
ATOM 1462 O O . SER A 1 189 ? 5.125 9.550 -0.335 1.00 88.81 189 SER A O 1
ATOM 1464 N N . PHE A 1 190 ? 3.000 10.296 -0.250 1.00 89.38 190 PHE A N 1
ATOM 1465 C CA . PHE A 1 190 ? 2.621 9.877 -1.583 1.00 89.38 190 PHE A CA 1
ATOM 1466 C C . PHE A 1 190 ? 1.907 11.033 -2.274 1.00 89.38 190 PHE A C 1
ATOM 1468 O O . PHE A 1 190 ? 1.016 11.650 -1.693 1.00 89.38 190 PHE A O 1
ATOM 1475 N N . GLU A 1 191 ? 2.311 11.323 -3.502 1.00 88.31 191 GLU A N 1
ATOM 1476 C CA . GLU A 1 191 ? 1.703 12.348 -4.345 1.00 88.31 191 GLU A CA 1
ATOM 1477 C C . GLU A 1 191 ? 1.755 11.925 -5.812 1.00 88.31 191 GLU A C 1
ATOM 1479 O O . GLU A 1 191 ? 2.512 11.034 -6.189 1.00 88.31 191 GLU A O 1
ATOM 1484 N N . THR A 1 192 ? 0.973 12.570 -6.669 1.00 89.44 192 THR A N 1
ATOM 1485 C CA . THR A 1 192 ? 1.119 12.417 -8.121 1.00 89.44 192 THR A CA 1
ATOM 1486 C C . THR A 1 192 ? 2.165 13.393 -8.655 1.00 89.44 192 THR A C 1
ATOM 1488 O O . THR A 1 192 ? 2.185 14.561 -8.269 1.00 89.44 192 THR A O 1
ATOM 1491 N N . SER A 1 193 ? 2.987 12.955 -9.604 1.00 89.31 193 SER A N 1
ATOM 1492 C CA . SER A 1 193 ? 3.993 13.767 -10.290 1.00 89.31 193 SER A CA 1
ATOM 1493 C C . SER A 1 193 ? 3.706 13.862 -11.787 1.00 89.31 193 SER A C 1
ATOM 1495 O O . SER A 1 193 ? 3.513 12.852 -12.460 1.00 89.31 193 SER A O 1
ATOM 1497 N N . THR A 1 194 ? 3.740 15.082 -12.322 1.00 89.25 194 THR A N 1
ATOM 1498 C CA . THR A 1 194 ? 3.693 15.379 -13.767 1.00 89.25 194 THR A CA 1
ATOM 1499 C C . THR A 1 194 ? 5.088 15.560 -14.373 1.00 89.25 194 THR A C 1
ATOM 1501 O O . THR A 1 194 ? 5.248 15.577 -15.591 1.00 89.25 194 THR A O 1
ATOM 1504 N N . THR A 1 195 ? 6.122 15.709 -13.540 1.00 89.50 195 THR A N 1
ATOM 1505 C CA . THR A 1 195 ? 7.502 15.971 -13.985 1.00 89.50 195 THR A CA 1
ATOM 1506 C C . THR A 1 195 ? 8.317 14.697 -14.167 1.00 89.50 195 THR A C 1
ATOM 1508 O O . THR A 1 195 ? 9.343 14.717 -14.846 1.00 89.50 195 THR A O 1
ATOM 1511 N N . GLN A 1 196 ? 7.874 13.591 -13.569 1.00 92.06 196 GLN A N 1
ATOM 1512 C CA . GLN A 1 196 ? 8.515 12.280 -13.658 1.00 92.06 196 GLN A CA 1
ATOM 1513 C C . GLN A 1 196 ? 7.577 11.227 -14.239 1.00 92.06 196 GLN A C 1
ATOM 1515 O O . GLN A 1 196 ? 7.617 10.084 -13.819 1.00 92.06 196 GLN A O 1
ATOM 1520 N N . ALA A 1 197 ? 6.773 11.585 -15.237 1.00 92.25 197 ALA A N 1
ATOM 1521 C CA . ALA A 1 197 ? 5.923 10.630 -15.938 1.00 92.25 197 ALA A CA 1
ATOM 1522 C C . ALA A 1 197 ? 6.729 9.663 -16.825 1.00 92.25 197 ALA A C 1
ATOM 1524 O O . ALA A 1 197 ? 7.799 10.002 -17.342 1.00 92.25 197 ALA A O 1
ATOM 1525 N N . ARG A 1 198 ? 6.200 8.454 -17.038 1.00 93.44 198 ARG A N 1
ATOM 1526 C CA . ARG A 1 198 ? 6.769 7.475 -17.979 1.00 93.44 198 ARG A CA 1
ATOM 1527 C C . ARG A 1 198 ? 6.491 7.841 -19.431 1.00 93.44 198 ARG A C 1
ATOM 1529 O O . ARG A 1 198 ? 7.343 7.636 -20.293 1.00 93.44 198 ARG A O 1
ATOM 1536 N N . THR A 1 199 ? 5.311 8.392 -19.703 1.00 89.56 199 THR A N 1
ATOM 1537 C CA . THR A 1 199 ? 4.893 8.827 -21.039 1.00 89.56 199 THR A CA 1
ATOM 1538 C C . THR A 1 199 ? 4.833 10.352 -21.135 1.00 89.56 199 THR A C 1
ATOM 1540 O O . THR A 1 199 ? 4.478 11.015 -20.156 1.00 89.56 199 THR A O 1
ATOM 1543 N N . PRO A 1 200 ? 5.130 10.945 -22.308 1.00 87.81 200 PRO A N 1
ATOM 1544 C CA . PRO A 1 200 ? 4.999 12.387 -22.507 1.00 87.81 200 PRO A CA 1
ATOM 1545 C C . PRO A 1 200 ? 3.585 12.884 -22.184 1.00 87.81 200 PRO A C 1
ATOM 1547 O O . PRO A 1 200 ? 2.611 12.362 -22.722 1.00 87.81 200 PRO A O 1
ATOM 1550 N N . GLY A 1 201 ? 3.481 13.890 -21.312 1.00 85.19 201 GLY A N 1
ATOM 1551 C CA . GLY A 1 201 ? 2.200 14.464 -20.882 1.00 85.19 201 GLY A CA 1
ATOM 1552 C C . GLY A 1 201 ? 1.391 13.598 -19.911 1.00 85.19 201 GLY A C 1
ATOM 1553 O O . GLY A 1 201 ? 0.267 13.970 -19.594 1.00 85.19 201 GLY A O 1
ATOM 1554 N N . GLY A 1 202 ? 1.939 12.467 -19.455 1.00 88.75 202 GLY A N 1
ATOM 1555 C CA . GLY A 1 202 ? 1.313 11.623 -18.440 1.00 88.75 202 GLY A CA 1
ATOM 1556 C C . GLY A 1 202 ? 1.604 12.072 -17.007 1.00 88.75 202 GLY A C 1
ATOM 1557 O O . GLY A 1 202 ? 2.190 13.128 -16.755 1.00 88.75 202 GLY A O 1
ATOM 1558 N N . THR A 1 203 ? 1.230 11.207 -16.072 1.00 91.12 203 THR A N 1
ATOM 1559 C CA . THR A 1 203 ? 1.492 11.333 -14.636 1.00 91.12 203 THR A CA 1
ATOM 1560 C C . THR A 1 203 ? 2.068 10.034 -14.089 1.00 91.12 203 THR A C 1
ATOM 1562 O O . THR A 1 203 ? 2.015 9.005 -14.749 1.00 91.12 203 THR A O 1
ATOM 1565 N N . SER A 1 204 ? 2.645 10.093 -12.896 1.00 93.50 204 SER A N 1
ATOM 1566 C CA . SER A 1 204 ? 3.101 8.924 -12.140 1.00 93.50 204 SER A CA 1
ATOM 1567 C C . SER A 1 204 ? 2.828 9.125 -10.656 1.00 93.50 204 SER A C 1
ATOM 1569 O O . SER A 1 204 ? 2.878 10.262 -10.182 1.00 93.50 204 SER A O 1
ATOM 1571 N N . GLY A 1 205 ? 2.686 8.050 -9.893 1.00 93.81 205 GLY A N 1
ATOM 1572 C CA . GLY A 1 205 ? 2.738 8.109 -8.436 1.00 93.81 205 GLY A CA 1
ATOM 1573 C C . GLY A 1 205 ? 4.165 8.369 -7.964 1.00 93.81 205 GLY A C 1
ATOM 1574 O O . GLY A 1 205 ? 5.107 7.830 -8.533 1.00 93.81 205 GLY A O 1
ATOM 1575 N N . ALA A 1 206 ? 4.345 9.169 -6.924 1.00 93.62 206 ALA A N 1
ATOM 1576 C CA . ALA A 1 206 ? 5.625 9.460 -6.298 1.00 93.62 206 ALA A CA 1
ATOM 1577 C C . ALA A 1 206 ? 5.533 9.097 -4.817 1.00 93.62 206 ALA A C 1
ATOM 1579 O O . ALA A 1 206 ? 4.882 9.787 -4.036 1.00 93.62 206 ALA A O 1
ATOM 1580 N N . PHE A 1 207 ? 6.191 8.005 -4.432 1.00 94.06 207 PHE A N 1
ATOM 1581 C CA . PHE A 1 207 ? 6.373 7.656 -3.029 1.00 94.06 207 PHE A CA 1
ATOM 1582 C C . PHE A 1 207 ? 7.725 8.179 -2.548 1.00 94.06 207 PHE A C 1
ATOM 1584 O O . PHE A 1 207 ? 8.769 7.794 -3.084 1.00 94.06 207 PHE A O 1
ATOM 1591 N N . ILE A 1 208 ? 7.705 9.041 -1.536 1.00 92.88 208 ILE A N 1
ATOM 1592 C CA . ILE A 1 208 ? 8.876 9.717 -0.978 1.00 92.88 208 ILE A CA 1
ATOM 1593 C C . ILE A 1 208 ? 9.043 9.257 0.464 1.00 92.88 208 ILE A C 1
ATOM 1595 O O . ILE A 1 208 ? 8.076 9.215 1.221 1.00 92.88 208 ILE A O 1
ATOM 1599 N N . TRP A 1 209 ? 10.275 8.928 0.854 1.00 91.19 209 TRP A N 1
ATOM 1600 C CA . TRP A 1 209 ? 10.568 8.515 2.221 1.00 91.19 209 TRP A CA 1
ATOM 1601 C C . TRP A 1 209 ? 11.771 9.226 2.829 1.00 91.19 209 TRP A C 1
ATOM 1603 O O . TRP A 1 209 ? 12.751 9.570 2.155 1.00 91.19 209 TRP A O 1
ATOM 1613 N N . GLY A 1 210 ? 11.709 9.386 4.148 1.00 88.00 210 GLY A N 1
ATOM 1614 C CA . GLY A 1 210 ? 12.804 9.888 4.969 1.00 88.00 210 GLY A CA 1
ATOM 1615 C C . GLY A 1 210 ? 13.840 8.818 5.327 1.00 88.00 210 GLY A C 1
ATOM 1616 O O . GLY A 1 210 ? 13.615 7.612 5.222 1.00 88.00 210 GLY A O 1
ATOM 1617 N N . SER A 1 211 ? 15.004 9.255 5.807 1.00 85.69 211 SER A N 1
ATOM 1618 C CA . SER A 1 211 ? 16.014 8.330 6.326 1.00 85.69 211 SER A CA 1
ATOM 1619 C C . SER A 1 211 ? 15.504 7.616 7.584 1.00 85.69 211 SER A C 1
ATOM 1621 O O . SER A 1 211 ? 14.858 8.226 8.430 1.00 85.69 211 SER A O 1
ATOM 1623 N N . GLY A 1 212 ? 15.823 6.335 7.757 1.00 79.50 212 GLY A N 1
ATOM 1624 C CA . GLY A 1 212 ? 15.344 5.566 8.907 1.00 79.50 212 GLY A CA 1
ATOM 1625 C C . GLY A 1 212 ? 15.915 4.157 8.984 1.00 79.50 212 GLY A C 1
ATOM 1626 O O . GLY A 1 212 ? 16.899 3.831 8.322 1.00 79.50 212 GLY A O 1
ATOM 1627 N N . SER A 1 213 ? 15.300 3.311 9.808 1.00 75.00 213 SER A N 1
ATOM 1628 C CA . SER A 1 213 ? 15.709 1.910 9.936 1.00 75.00 213 SER A CA 1
ATOM 1629 C C . SER A 1 213 ? 15.568 1.169 8.604 1.00 75.00 213 SER A C 1
ATOM 1631 O O . SER A 1 213 ? 14.540 1.267 7.939 1.00 75.00 213 SER A O 1
ATOM 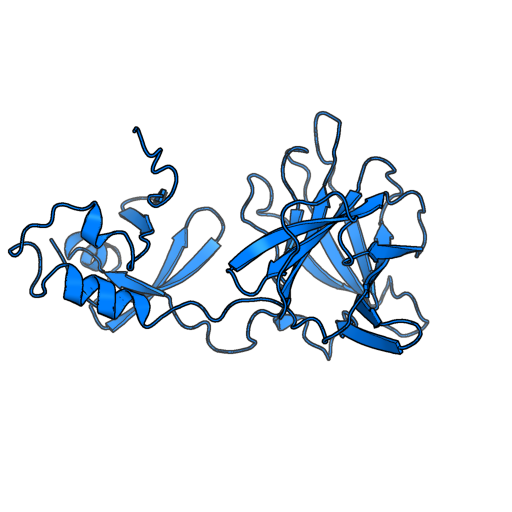1633 N N . SER A 1 214 ? 16.588 0.395 8.228 1.00 73.56 214 SER A N 1
ATOM 1634 C CA . SER A 1 214 ? 16.551 -0.497 7.059 1.00 73.56 214 SER A CA 1
ATOM 1635 C C . SER A 1 214 ? 15.688 -1.744 7.280 1.00 73.56 214 SER A C 1
ATOM 1637 O O . SER A 1 214 ? 15.295 -2.403 6.318 1.00 73.56 214 SER A O 1
ATOM 1639 N N . ALA A 1 215 ? 15.392 -2.080 8.542 1.00 66.12 215 ALA A N 1
ATOM 1640 C CA . ALA A 1 215 ? 14.729 -3.328 8.909 1.00 66.12 215 ALA A CA 1
ATOM 1641 C C . ALA A 1 215 ? 13.238 -3.362 8.551 1.00 66.12 215 ALA A C 1
ATOM 1643 O O . ALA A 1 215 ? 12.666 -4.447 8.433 1.00 66.12 215 ALA A O 1
ATOM 1644 N N . ALA A 1 216 ? 12.615 -2.200 8.380 1.00 69.38 216 ALA A N 1
ATOM 1645 C CA . ALA A 1 216 ? 11.179 -2.088 8.228 1.00 69.38 216 ALA A CA 1
ATOM 1646 C C . ALA A 1 216 ? 10.778 -1.665 6.811 1.00 69.38 216 ALA A C 1
ATOM 1648 O O . ALA A 1 216 ? 11.500 -0.933 6.132 1.00 69.38 216 ALA A O 1
ATOM 1649 N N . ALA A 1 217 ? 9.641 -2.190 6.356 1.00 78.50 217 ALA A N 1
ATOM 1650 C CA . ALA A 1 217 ? 9.084 -1.854 5.054 1.00 78.50 217 ALA A CA 1
ATOM 1651 C C . ALA A 1 217 ? 8.539 -0.420 5.074 1.00 78.50 217 ALA A C 1
ATOM 1653 O O . ALA A 1 217 ? 8.028 0.041 6.090 1.00 78.50 217 ALA A O 1
ATOM 1654 N N . ARG A 1 218 ? 8.664 0.280 3.948 1.00 87.44 218 ARG A N 1
ATOM 1655 C CA . ARG A 1 218 ? 8.154 1.644 3.741 1.00 87.44 218 ARG A CA 1
ATOM 1656 C C . ARG A 1 218 ? 7.397 1.657 2.429 1.00 87.44 218 ARG A C 1
ATOM 1658 O O . ARG A 1 218 ? 7.824 0.972 1.505 1.00 87.44 218 ARG A O 1
ATOM 1665 N N . GLY A 1 219 ? 6.290 2.369 2.309 1.00 90.94 219 GLY A N 1
ATOM 1666 C CA . GLY A 1 219 ? 5.529 2.331 1.064 1.00 90.94 219 GLY A CA 1
ATOM 1667 C C . GLY A 1 219 ? 4.119 2.843 1.209 1.00 90.94 219 GLY A C 1
ATOM 1668 O O . GLY A 1 219 ? 3.853 3.715 2.028 1.00 90.94 219 GLY A O 1
ATOM 1669 N N . ILE A 1 220 ? 3.227 2.253 0.425 1.00 90.25 220 ILE A N 1
ATOM 1670 C CA . ILE A 1 220 ? 1.841 2.672 0.305 1.00 90.25 220 ILE A CA 1
ATOM 1671 C C . ILE A 1 220 ? 0.870 1.500 0.466 1.00 90.25 220 ILE A C 1
ATOM 1673 O O . ILE A 1 220 ? 1.118 0.392 -0.011 1.00 90.25 220 ILE A O 1
ATOM 1677 N N . LEU A 1 221 ? -0.245 1.761 1.135 1.00 87.81 221 LEU A N 1
ATOM 1678 C CA . LEU A 1 221 ? -1.465 0.966 1.132 1.00 87.81 221 LEU A CA 1
ATOM 1679 C C . LEU A 1 221 ? -2.309 1.363 -0.077 1.00 87.81 221 LEU A C 1
ATOM 1681 O O . LEU A 1 221 ? -2.367 2.536 -0.435 1.00 87.81 221 LEU A O 1
ATOM 1685 N N . LEU A 1 222 ? -2.962 0.382 -0.689 1.00 88.56 222 LEU A N 1
ATOM 1686 C CA . LEU A 1 222 ? -3.755 0.564 -1.901 1.00 88.56 222 LEU A CA 1
ATOM 1687 C C . LEU A 1 222 ? -5.242 0.377 -1.614 1.00 88.56 222 LEU A C 1
ATOM 1689 O O . LEU A 1 222 ? -5.614 -0.333 -0.679 1.00 88.56 222 LEU A O 1
ATOM 1693 N N . GLY A 1 223 ? -6.095 0.945 -2.469 1.00 79.81 223 GLY A N 1
ATOM 1694 C CA . GLY A 1 223 ? -7.525 0.640 -2.495 1.00 79.81 223 GLY A CA 1
ATOM 1695 C C . GLY A 1 223 ? -8.241 0.926 -1.178 1.00 79.81 223 GLY A C 1
ATOM 1696 O O . GLY A 1 223 ? -9.147 0.182 -0.797 1.00 79.81 223 GLY A O 1
ATOM 1697 N N . ARG A 1 224 ? -7.824 1.962 -0.445 1.00 69.69 224 ARG A N 1
ATOM 1698 C CA . ARG A 1 224 ? -8.587 2.446 0.702 1.00 69.69 224 ARG A CA 1
ATOM 1699 C C . ARG A 1 224 ? -9.921 3.005 0.182 1.00 69.69 224 ARG A C 1
ATOM 1701 O O . ARG A 1 224 ? -9.915 3.711 -0.828 1.00 69.69 224 ARG A O 1
ATOM 1708 N N . PRO A 1 225 ? -11.066 2.687 0.811 1.00 58.12 225 PRO A N 1
ATOM 1709 C CA . PRO A 1 225 ? -12.350 3.210 0.363 1.00 58.12 225 PRO A CA 1
ATOM 1710 C C . PRO A 1 225 ? -12.306 4.740 0.314 1.00 58.12 225 PRO A C 1
ATOM 1712 O O . PRO A 1 225 ? -12.080 5.387 1.335 1.00 58.12 225 PRO A O 1
ATOM 1715 N N . THR A 1 226 ? -12.513 5.318 -0.869 1.00 50.34 226 THR A N 1
ATOM 1716 C CA . THR A 1 226 ? -12.727 6.758 -1.028 1.00 50.34 226 THR A CA 1
ATOM 1717 C C . THR A 1 226 ? -14.131 7.071 -0.510 1.00 50.34 226 THR A C 1
ATOM 1719 O O . THR A 1 226 ? -15.124 6.756 -1.167 1.00 50.34 226 THR A O 1
ATOM 1722 N N . GLY A 1 227 ? -14.221 7.606 0.706 1.00 50.88 227 GLY A N 1
ATOM 1723 C CA . GLY A 1 227 ? -15.473 7.902 1.404 1.00 50.88 227 GLY A CA 1
ATOM 1724 C C . GLY A 1 227 ? -15.260 8.062 2.910 1.00 50.88 227 GLY A C 1
ATOM 1725 O O . GLY A 1 227 ? -14.132 7.951 3.392 1.00 50.88 227 GLY A O 1
ATOM 1726 N N . ASP A 1 228 ? -16.338 8.319 3.657 1.00 53.16 228 ASP A N 1
ATOM 1727 C CA . ASP A 1 228 ? -16.301 8.386 5.122 1.00 53.16 228 ASP A CA 1
ATOM 1728 C C . ASP A 1 228 ? -15.641 7.117 5.683 1.00 53.16 228 ASP A C 1
ATOM 1730 O O . ASP A 1 228 ? -16.223 6.029 5.634 1.00 53.16 228 ASP A O 1
ATOM 1734 N N . VAL A 1 229 ? -14.424 7.251 6.227 1.00 57.69 229 VAL A N 1
ATOM 1735 C CA . VAL A 1 229 ? -13.768 6.173 6.974 1.00 57.69 229 VAL A CA 1
ATOM 1736 C C . VAL A 1 229 ? -14.755 5.736 8.047 1.00 57.69 229 VAL A C 1
ATOM 1738 O O . VAL A 1 229 ? -15.090 6.523 8.935 1.00 57.69 229 VAL A O 1
ATOM 1741 N N . THR A 1 230 ? -15.266 4.506 7.937 1.00 67.56 230 THR A N 1
ATOM 1742 C CA . THR A 1 230 ? -16.198 3.973 8.932 1.00 67.56 230 THR A CA 1
ATOM 1743 C C . THR A 1 230 ? -15.435 3.916 10.252 1.00 67.56 230 THR A C 1
ATOM 1745 O O . THR A 1 230 ? -14.452 3.177 10.333 1.00 67.56 230 THR A O 1
ATOM 1748 N N . PRO A 1 231 ? -15.806 4.732 11.257 1.00 75.88 231 PRO A N 1
ATOM 1749 C CA . PRO A 1 231 ? -15.028 4.801 12.480 1.00 75.88 231 PRO A CA 1
ATOM 1750 C C . PRO A 1 231 ? -15.074 3.453 13.189 1.00 75.88 231 PRO A C 1
ATOM 1752 O O . PRO A 1 231 ? -16.146 2.845 13.274 1.00 75.88 231 PRO A O 1
ATOM 1755 N N . LEU A 1 232 ? -13.940 3.015 13.731 1.00 84.19 232 LEU A N 1
ATOM 1756 C CA . LEU A 1 232 ? -13.897 1.774 14.496 1.00 84.19 232 LEU A CA 1
ATOM 1757 C C . LEU A 1 232 ? -14.785 1.906 15.739 1.00 84.19 232 LEU A C 1
ATOM 1759 O O . LEU A 1 232 ? -14.720 2.924 16.431 1.00 84.19 232 LEU A O 1
ATOM 1763 N N . PRO A 1 233 ? -15.627 0.916 16.053 1.00 88.69 233 PRO A N 1
ATOM 1764 C CA . PRO A 1 233 ? -16.414 0.954 17.268 1.00 88.69 233 PRO A CA 1
ATOM 1765 C C . PRO A 1 233 ? -15.470 0.842 18.468 1.00 88.69 233 PRO A C 1
ATOM 1767 O O . PRO A 1 233 ? -14.556 0.021 18.481 1.00 88.69 233 PRO A O 1
ATOM 1770 N N . ALA A 1 234 ? -15.692 1.676 19.478 1.00 90.56 234 ALA A N 1
ATOM 1771 C CA . ALA A 1 234 ? -14.895 1.700 20.694 1.00 90.56 234 ALA A CA 1
ATOM 1772 C C . ALA A 1 234 ? -15.787 1.692 21.938 1.00 90.56 234 ALA A C 1
ATOM 1774 O O . ALA A 1 234 ? -16.853 2.315 21.969 1.00 90.56 234 ALA A O 1
ATOM 1775 N N . VAL A 1 235 ? -15.312 1.009 22.978 1.00 90.88 235 VAL A N 1
ATOM 1776 C CA . VAL A 1 235 ? -15.827 1.123 24.345 1.00 90.88 235 VAL A CA 1
ATOM 1777 C C . VAL A 1 235 ? -14.814 1.942 25.135 1.00 90.88 235 VAL A C 1
ATOM 1779 O O . VAL A 1 235 ? -13.624 1.639 25.093 1.00 90.88 235 VAL A O 1
ATOM 1782 N N . ALA A 1 236 ? -15.268 2.984 25.826 1.00 91.00 236 ALA A N 1
ATOM 1783 C CA . ALA A 1 236 ? -14.398 3.895 26.572 1.00 91.00 236 ALA A CA 1
ATOM 1784 C C . ALA A 1 236 ? -14.837 4.005 28.036 1.00 91.00 236 ALA A C 1
ATOM 1786 O O . ALA A 1 236 ? -16.019 3.861 28.335 1.00 91.00 236 ALA A O 1
ATOM 1787 N N . SER A 1 237 ? -13.913 4.292 28.953 1.00 90.44 237 SER A N 1
ATOM 1788 C CA . SER A 1 237 ? -14.285 4.624 30.334 1.00 90.44 237 SER A CA 1
ATOM 1789 C C . SER A 1 237 ? -14.868 6.026 30.433 1.00 90.44 237 SER A C 1
ATOM 1791 O O . SER A 1 237 ? -14.568 6.893 29.604 1.00 90.44 237 SER A O 1
ATOM 1793 N N . ARG A 1 238 ? -15.663 6.290 31.477 1.00 89.50 238 ARG A N 1
ATOM 1794 C CA . ARG A 1 238 ? -16.168 7.650 31.737 1.00 89.50 238 ARG A CA 1
ATOM 1795 C C . ARG A 1 238 ? -15.025 8.639 31.888 1.00 89.50 238 ARG A C 1
ATOM 1797 O O . ARG A 1 238 ? -15.049 9.696 31.272 1.00 89.50 238 ARG A O 1
ATOM 1804 N N . SER A 1 239 ? -13.990 8.252 32.628 1.00 88.12 239 SER A N 1
ATOM 1805 C CA . SER A 1 239 ? -12.807 9.086 32.847 1.00 88.12 239 SER A CA 1
ATOM 1806 C C . SER A 1 239 ? -12.060 9.423 31.552 1.00 88.12 239 SER A C 1
ATOM 1808 O O . SER A 1 239 ? -11.540 10.529 31.421 1.00 88.12 239 SER A O 1
ATOM 1810 N N . ALA A 1 240 ? -12.015 8.507 30.578 1.00 85.88 240 ALA A N 1
ATOM 1811 C CA . ALA A 1 240 ? -11.423 8.780 29.271 1.00 85.88 240 ALA A CA 1
ATOM 1812 C C . ALA A 1 240 ? -12.286 9.761 28.465 1.00 85.88 240 ALA A C 1
ATOM 1814 O O . ALA A 1 240 ? -11.761 10.717 27.899 1.00 85.88 240 ALA A O 1
ATOM 1815 N N . LEU A 1 241 ? -13.607 9.562 28.454 1.00 88.81 241 LEU A N 1
ATOM 1816 C CA . LEU A 1 241 ? -14.548 10.433 27.748 1.00 88.81 241 LEU A CA 1
ATOM 1817 C C . LEU A 1 241 ? -14.575 11.859 28.315 1.00 88.81 241 LEU A C 1
ATOM 1819 O O . LEU A 1 241 ? -14.550 12.814 27.545 1.00 88.81 241 LEU A O 1
ATOM 1823 N N . GLU A 1 242 ? -14.536 12.014 29.640 1.00 88.12 242 GLU A N 1
ATOM 1824 C CA . GLU A 1 242 ? -14.457 13.321 30.307 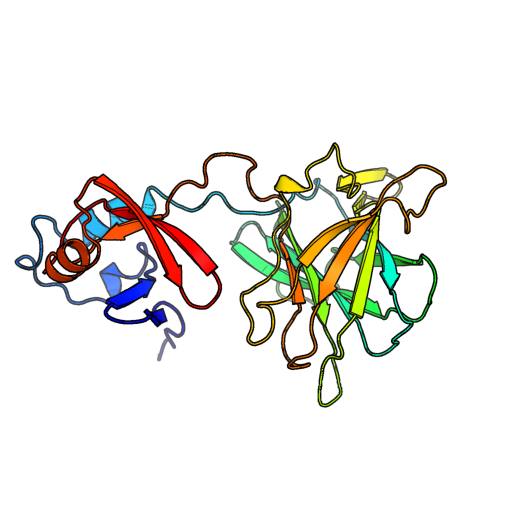1.00 88.12 242 GLU A CA 1
ATOM 1825 C C . GLU A 1 242 ? -13.196 14.092 29.907 1.00 88.12 242 GLU A C 1
ATOM 1827 O O . GLU A 1 242 ? -13.277 15.270 29.558 1.00 88.12 242 GLU A O 1
ATOM 1832 N N . LYS A 1 243 ? -12.034 13.424 29.892 1.00 83.81 243 LYS A N 1
ATOM 1833 C CA . LYS A 1 243 ? -10.770 14.037 29.451 1.00 83.81 243 LYS A CA 1
ATOM 1834 C C . LYS A 1 243 ? -10.798 14.443 27.980 1.00 83.81 243 LYS A C 1
ATOM 1836 O O . LYS A 1 243 ? -10.232 15.471 27.621 1.00 83.81 243 LYS A O 1
ATOM 1841 N N . LEU A 1 244 ? -11.434 13.631 27.138 1.00 83.00 244 LEU A N 1
ATOM 1842 C CA . LEU A 1 244 ? -11.549 13.876 25.700 1.00 83.00 244 LEU A CA 1
ATOM 1843 C C . LEU A 1 244 ? -12.674 14.864 25.351 1.00 83.00 244 LEU A C 1
ATOM 1845 O O . LEU A 1 244 ? -12.806 15.233 24.187 1.00 83.00 244 LEU A O 1
ATOM 1849 N N . GLY A 1 245 ? -13.484 15.290 26.329 1.00 85.31 245 GLY A N 1
ATOM 1850 C CA . GLY A 1 245 ? -14.656 16.133 26.090 1.00 85.31 245 GLY A CA 1
ATOM 1851 C C . GLY A 1 245 ? -15.704 15.463 25.195 1.00 85.31 245 GLY A C 1
ATOM 1852 O O . GLY A 1 245 ? -16.396 16.154 24.453 1.00 85.31 245 GLY A O 1
ATOM 1853 N N . ALA A 1 246 ? -15.790 14.131 25.240 1.00 89.75 246 ALA A N 1
ATOM 1854 C CA . ALA A 1 246 ? -16.611 13.306 24.359 1.00 89.75 246 ALA A CA 1
ATOM 1855 C C . ALA A 1 246 ? -17.691 12.538 25.134 1.00 89.75 246 ALA A C 1
ATOM 1857 O O . ALA A 1 246 ? -17.647 12.411 26.357 1.00 89.75 246 ALA A O 1
ATOM 1858 N N . GLN A 1 247 ? -18.670 11.999 24.416 1.00 92.75 247 GLN A N 1
ATOM 1859 C CA . GLN A 1 247 ? -19.775 11.212 24.954 1.00 92.75 247 GLN A CA 1
ATOM 1860 C C . GLN A 1 247 ? -20.035 9.965 24.103 1.00 92.75 247 GLN A C 1
ATOM 1862 O O . GLN A 1 247 ? -19.563 9.817 22.974 1.00 92.75 247 GLN A O 1
ATOM 1867 N N . LYS A 1 248 ? -20.821 9.029 24.646 1.00 92.31 248 LYS A N 1
ATOM 1868 C CA . LYS A 1 248 ? -21.328 7.890 23.874 1.00 92.31 248 LYS A CA 1
ATOM 1869 C C . LYS A 1 248 ? -22.082 8.390 22.637 1.00 92.31 248 LYS A C 1
ATOM 1871 O O . LYS A 1 248 ? -23.009 9.183 22.753 1.00 92.31 248 LYS A O 1
ATOM 1876 N N . GLY A 1 249 ? -21.732 7.850 21.474 1.00 89.69 249 GLY A N 1
ATOM 1877 C CA . GLY A 1 249 ? -22.271 8.227 20.169 1.00 89.69 249 GLY A CA 1
ATOM 1878 C C . GLY A 1 249 ? -21.326 9.100 19.346 1.00 89.69 249 GLY A C 1
ATOM 1879 O O . GLY A 1 249 ? -21.428 9.077 18.115 1.00 89.69 249 GLY A O 1
ATOM 1880 N N . ASP A 1 250 ? -20.385 9.788 19.996 1.00 89.81 250 ASP A N 1
ATOM 1881 C CA . ASP A 1 250 ? -19.456 10.687 19.322 1.00 89.81 250 ASP A CA 1
ATOM 1882 C C . ASP A 1 250 ? -18.464 9.928 18.444 1.00 89.81 250 ASP A C 1
ATOM 1884 O O . ASP A 1 250 ? -18.051 8.796 18.731 1.00 89.81 250 ASP A O 1
ATOM 1888 N N . LYS A 1 251 ? -18.073 10.592 17.355 1.00 87.25 251 LYS A N 1
ATOM 1889 C CA . LYS A 1 251 ? -16.918 10.212 16.548 1.00 87.25 251 LYS A CA 1
ATOM 1890 C C . LYS A 1 251 ? -15.727 11.019 17.042 1.00 87.25 251 LYS A C 1
ATOM 1892 O O . LYS A 1 251 ? -15.765 12.245 16.993 1.00 87.25 251 LYS A O 1
ATOM 1897 N N . ILE A 1 252 ? -14.683 10.336 17.484 1.00 83.44 252 ILE A N 1
ATOM 1898 C CA . ILE A 1 252 ? -13.450 10.960 17.959 1.00 83.44 252 ILE A CA 1
ATOM 1899 C C . ILE A 1 252 ? -12.271 10.415 17.163 1.00 83.44 252 ILE A C 1
ATOM 1901 O O . ILE A 1 252 ? -12.256 9.251 16.767 1.00 83.44 252 ILE A O 1
ATOM 1905 N N . SER A 1 253 ? -11.284 11.262 16.917 1.00 77.44 253 SER A N 1
ATOM 1906 C CA . SER A 1 253 ? -10.031 10.864 16.287 1.00 77.44 253 SER A CA 1
ATOM 1907 C C . SER A 1 253 ? -9.030 10.529 17.381 1.00 77.44 253 SER A C 1
ATOM 1909 O O . SER A 1 253 ? -8.617 11.418 18.123 1.00 77.44 253 SER A O 1
ATOM 1911 N N . LEU A 1 254 ? -8.665 9.255 17.500 1.00 74.44 254 LEU A N 1
ATOM 1912 C CA . LEU A 1 254 ? -7.599 8.823 18.394 1.00 74.44 254 LEU A CA 1
ATOM 1913 C C . LEU A 1 254 ? -6.294 8.822 17.619 1.00 74.44 254 LEU A C 1
ATOM 1915 O O . LEU A 1 254 ? -6.178 8.135 16.605 1.00 74.44 254 LEU A O 1
ATOM 1919 N N . SER A 1 255 ? -5.309 9.562 18.103 1.00 64.12 255 SER A N 1
ATOM 1920 C CA . SER A 1 255 ? -3.943 9.301 17.681 1.00 64.12 255 SER A CA 1
ATOM 1921 C C . SER A 1 255 ? -3.497 7.998 18.347 1.00 64.12 255 SER A C 1
ATOM 1923 O O . SER A 1 255 ? -3.734 7.791 19.539 1.00 64.12 255 SER A O 1
ATOM 1925 N N . ILE A 1 256 ? -2.978 7.076 17.540 1.00 67.06 256 ILE A N 1
ATOM 1926 C CA . ILE A 1 256 ? -2.375 5.817 17.969 1.00 67.06 256 ILE A CA 1
ATOM 1927 C C . ILE A 1 256 ? -1.027 5.717 17.246 1.00 67.06 256 ILE A C 1
ATOM 1929 O O . ILE A 1 256 ? -0.958 5.378 16.062 1.00 67.06 256 ILE A O 1
ATOM 1933 N N . ASN A 1 257 ? 0.053 6.020 17.962 1.00 64.81 257 ASN A N 1
ATOM 1934 C CA . ASN A 1 257 ? 1.405 6.214 17.431 1.00 64.81 257 ASN A CA 1
ATOM 1935 C C . ASN A 1 257 ? 1.475 7.370 16.412 1.00 64.81 257 ASN A C 1
ATOM 1937 O O . ASN A 1 257 ? 1.442 8.539 16.774 1.00 64.81 257 ASN A O 1
ATOM 1941 N N . THR A 1 258 ? 1.642 7.052 15.127 1.00 50.59 258 THR A N 1
ATOM 1942 C CA . THR A 1 258 ? 1.747 8.008 14.013 1.00 50.59 258 THR A CA 1
ATOM 1943 C C . THR A 1 258 ? 0.474 8.063 13.173 1.00 50.59 258 THR A C 1
ATOM 1945 O O . THR A 1 258 ? 0.441 8.762 12.162 1.00 50.59 258 THR A O 1
ATOM 1948 N N . HIS A 1 259 ? -0.574 7.335 13.570 1.00 51.69 259 HIS A N 1
ATOM 1949 C CA . HIS A 1 259 ? -1.834 7.262 12.840 1.00 51.69 259 HIS A CA 1
ATOM 1950 C C . HIS A 1 259 ? -2.963 7.917 13.608 1.00 51.69 259 HIS A C 1
ATOM 1952 O O . HIS A 1 259 ? -3.099 7.733 14.812 1.00 51.69 259 HIS A O 1
ATOM 1958 N N . VAL A 1 260 ? -3.827 8.611 12.876 1.00 61.47 260 VAL A N 1
ATOM 1959 C CA . VAL A 1 260 ? -5.099 9.099 13.399 1.00 61.47 260 VAL A CA 1
ATOM 1960 C C . VAL A 1 260 ? -6.184 8.104 13.007 1.00 61.47 260 VAL A C 1
ATOM 1962 O O . VAL A 1 260 ? -6.485 7.916 11.829 1.00 61.47 260 VAL A O 1
ATOM 1965 N N . VAL A 1 261 ? -6.764 7.449 14.005 1.00 74.56 261 VAL A N 1
ATOM 1966 C CA . VAL A 1 261 ? -7.804 6.438 13.852 1.00 74.56 261 VAL A CA 1
ATOM 1967 C C . VAL A 1 261 ? -9.142 7.044 14.276 1.00 74.56 261 VAL A C 1
ATOM 1969 O O . VAL A 1 261 ? -9.332 7.332 15.460 1.00 74.56 261 VAL A O 1
ATOM 1972 N N . PRO A 1 262 ? -10.096 7.247 13.350 1.00 77.44 262 PRO A N 1
ATOM 1973 C CA . PRO A 1 262 ? -11.438 7.647 13.734 1.00 77.44 262 PRO A CA 1
ATOM 1974 C C . PRO A 1 262 ? -12.122 6.472 14.431 1.00 77.44 262 PRO A C 1
ATOM 1976 O O . PRO A 1 262 ? -12.203 5.367 13.890 1.00 77.44 262 PRO A O 1
ATOM 1979 N N . VAL A 1 263 ? -12.655 6.721 15.621 1.00 85.12 263 VAL A N 1
ATOM 1980 C CA . VAL A 1 263 ? -13.450 5.757 16.376 1.00 85.12 263 VAL A CA 1
ATOM 1981 C C . VAL A 1 263 ? -14.821 6.333 16.696 1.00 85.12 263 VAL A C 1
ATOM 1983 O O . VAL A 1 263 ? -14.990 7.543 16.840 1.00 85.12 263 VAL A O 1
ATOM 1986 N N . LYS A 1 264 ? -15.821 5.464 16.805 1.00 90.25 264 LYS A N 1
ATOM 1987 C CA . LYS A 1 264 ? -17.155 5.807 17.290 1.00 90.25 264 LYS A CA 1
ATOM 1988 C C . LYS A 1 264 ? -17.346 5.181 18.659 1.00 90.25 264 LYS A C 1
ATOM 1990 O O . LYS A 1 264 ? -17.282 3.960 18.792 1.00 90.25 264 LYS A O 1
ATOM 1995 N N . VAL A 1 265 ? -17.627 6.003 19.663 1.00 91.44 265 VAL A N 1
ATOM 1996 C CA . VAL A 1 265 ? -17.888 5.518 21.021 1.00 91.44 265 VAL A CA 1
ATOM 1997 C C . VAL A 1 265 ? -19.262 4.853 21.036 1.00 91.44 265 VAL A C 1
ATOM 1999 O O . VAL A 1 265 ? -20.289 5.526 20.977 1.00 91.44 265 VAL A O 1
ATOM 2002 N N . ILE A 1 266 ? -19.298 3.523 21.076 1.00 92.00 266 ILE A N 1
ATOM 2003 C CA . ILE A 1 266 ? -20.550 2.756 21.042 1.00 92.00 266 ILE A CA 1
ATOM 2004 C C . ILE A 1 266 ? -21.076 2.435 22.439 1.00 92.00 266 ILE A C 1
ATOM 2006 O O . ILE A 1 266 ? -22.278 2.224 22.603 1.00 92.00 266 ILE A O 1
ATOM 2010 N N . GLU A 1 267 ? -20.202 2.425 23.448 1.00 91.75 267 GLU A N 1
ATOM 2011 C CA . GLU A 1 267 ? -20.575 2.151 24.831 1.00 91.75 267 GLU A CA 1
ATOM 2012 C C . GLU A 1 267 ? -19.548 2.693 25.834 1.00 91.75 267 GLU A C 1
ATOM 2014 O O . GLU A 1 267 ? -18.414 3.016 25.472 1.00 91.75 267 GLU A O 1
ATOM 2019 N N . THR A 1 268 ? -19.957 2.765 27.102 1.00 89.88 268 THR A N 1
ATOM 2020 C CA . THR A 1 268 ? -19.105 3.147 28.233 1.00 89.88 268 THR A CA 1
ATOM 2021 C C . THR A 1 268 ? -18.932 1.986 29.224 1.00 89.88 268 THR A C 1
ATOM 2023 O O . THR A 1 268 ? -19.906 1.287 29.509 1.00 89.88 268 THR A O 1
ATOM 2026 N N . ALA A 1 269 ? -17.719 1.777 29.753 1.00 85.62 269 ALA A N 1
ATOM 2027 C CA . ALA A 1 269 ? -17.408 0.735 30.746 1.00 85.62 269 ALA A CA 1
ATOM 2028 C C . ALA A 1 269 ? -16.359 1.209 31.772 1.00 85.62 269 ALA A C 1
ATOM 2030 O O . ALA A 1 269 ? -15.372 1.817 31.368 1.00 85.62 269 ALA A O 1
ATOM 2031 N N . ASP A 1 270 ? -16.548 0.907 33.060 1.00 77.94 270 ASP A N 1
ATOM 2032 C CA . ASP A 1 270 ? -15.699 1.336 34.188 1.00 77.94 270 ASP A CA 1
ATOM 2033 C C . ASP A 1 270 ? -15.345 0.182 35.133 1.00 77.94 270 ASP A C 1
ATOM 2035 O O . ASP A 1 270 ? -16.250 -0.625 35.428 1.00 77.94 270 ASP A O 1
#

Sequence (270 aa):
MRTDARQALQIFTEGDYNVLAVDPDQFTQAAWYRDDFSGKSLSRLMGELKAGDPQPSGLPVPPDTERIGVWVKPSNPRATLEVRIRVRDANNRYNDYSLGRMNSGDWQYMETSLVPPNTRVFQPKAPLTLISLSIRQPAGPQLQAGAIYLDDLQALAGTNVTMLDPFDVEAKADSIEVLNDTPGASGDSFETSTTQARTPGGTSGAFIWGSGSSAAARGILLGRPTGDVTPLPAVASRSALEKLGAQKGDKISLSINTHVVPVKVIETAD

Radius of gyration: 21.3 Å; chains: 1; bounding box: 48×46×60 Å

Foldseek 3Di:
DDDPPPDAWDWFDDPPDIDIGGQLVCCVVPDDDDCVQFPDDSNVVSVVLVVCPFPAFFFWADPQFFKKKWKKAWCDADQQKWKWWWKAAPVRDIDIFTQHGRRDNAIDMTMTTLPDPPPDPDRGHDRMGTWWIWMARPDDFKDAWTKMWIAFTWTDRPPDIDGRAGQFPVPAPVQKDWPPVDPQALPWDKDKDQPRDPDPRTITIMTTGHMGGRHDITGMTGRHDPDPRRAREDEEEPVVCVVVVHDQQDWDFDDGPSDTGTHHHPYYTD